Protein AF-A0A935VCP3-F1 (afdb_monomer_lite)

pLDDT: mean 91.48, std 8.56, range [40.88, 98.31]

Sequence (265 aa):
MIRHRLRGVIERFDADYGILDRFYSAPTSANRSGRMRQLYTDNLAVVAGLDFDKLNHDEQVDYVLFKNYLEHEVKEQARLDAQVEEMAPLMPFAIKINEMEDTRRRLDEIDQEKAAALLNKLAKQIADTQKSLESSSATKPNRTVANRAARTVGDLRSTLRRWYGYYNGYDPMFTWWCEAPYKATDEALAKYQTFITTKLVGIAPDDKTTIIGDPIGREALIDELKHEMIPYTPEELVQIANKEFEWCIVELKRRHARWALATTI

Secondary structure (DSSP, 8-state):
----HHHHHHHHHHHHHHHHHHHT--TT-HHHHHHHHHHHHHHHHHHHTS-GGGS-HHHHHHHHHHHHHHHHHHHHHHHHHHHHHHHGGG-TTHHHHHHHHHHHHTTPPP-HHHHHHHHHHHHHHHHHHHHHHHSTTPPPPPHHHHHHHHHHHHHHHHHHHHHHHHHTTT-HHHHHHHHHHHHHHHHHHHHHHHHIIIIIS---TT--S--------HHHHHHHHHHTT--S-HHHHHHHHHHHHHHHHHHHHHHHHHHHHHT--

Structure (mmCIF, N/CA/C/O backbone):
data_AF-A0A935VCP3-F1
#
_entry.id   AF-A0A935VCP3-F1
#
loop_
_atom_site.group_PDB
_atom_site.id
_atom_site.type_symbol
_atom_site.label_atom_id
_atom_site.label_alt_id
_atom_site.label_comp_id
_atom_site.label_asym_id
_atom_site.label_entity_id
_atom_site.label_seq_id
_atom_site.pdbx_PDB_ins_code
_atom_site.Cartn_x
_atom_site.Cartn_y
_atom_site.Cartn_z
_atom_site.occupancy
_atom_site.B_iso_or_equiv
_atom_site.auth_seq_id
_atom_site.auth_comp_id
_atom_site.auth_asym_id
_atom_site.auth_atom_id
_atom_site.pdbx_PDB_model_num
ATOM 1 N N . MET A 1 1 ? -1.612 6.841 -43.648 1.00 40.88 1 MET A N 1
ATOM 2 C CA . MET A 1 1 ? -1.477 7.142 -42.208 1.00 40.88 1 MET A CA 1
ATOM 3 C C . MET A 1 1 ? -1.252 5.812 -41.506 1.00 40.88 1 MET A C 1
ATOM 5 O O . MET A 1 1 ? -2.182 5.018 -41.435 1.00 40.88 1 MET A O 1
ATOM 9 N N . ILE A 1 2 ? -0.012 5.491 -41.134 1.00 49.53 2 ILE A N 1
ATOM 10 C CA . ILE A 1 2 ? 0.275 4.250 -40.402 1.00 49.53 2 ILE A CA 1
ATOM 11 C C . ILE A 1 2 ? -0.267 4.476 -38.986 1.00 49.53 2 ILE A C 1
ATOM 13 O O . ILE A 1 2 ? 0.185 5.384 -38.295 1.00 49.53 2 ILE A O 1
ATOM 17 N N . ARG A 1 3 ? -1.321 3.751 -38.595 1.00 60.97 3 ARG A N 1
ATOM 18 C CA . ARG A 1 3 ? -1.831 3.784 -37.215 1.00 60.97 3 ARG A CA 1
ATOM 19 C C . ARG A 1 3 ? -0.738 3.221 -36.309 1.00 60.97 3 ARG A C 1
ATOM 21 O O . ARG A 1 3 ? -0.404 2.054 -36.478 1.00 60.97 3 ARG A O 1
ATOM 28 N N . HIS A 1 4 ? -0.240 4.024 -35.370 1.00 76.50 4 HIS A N 1
ATOM 29 C CA . HIS A 1 4 ? 0.662 3.576 -34.308 1.00 76.50 4 HIS A CA 1
ATOM 30 C C . HIS A 1 4 ? -0.108 2.627 -33.382 1.00 76.50 4 HIS A C 1
ATOM 32 O O . HIS A 1 4 ? -0.946 3.069 -32.591 1.00 76.50 4 HIS A O 1
ATOM 38 N N . ARG A 1 5 ? 0.082 1.315 -33.547 1.00 82.44 5 ARG A N 1
ATOM 39 C CA . ARG A 1 5 ? -0.785 0.293 -32.935 1.00 82.44 5 ARG A CA 1
ATOM 40 C C . ARG A 1 5 ? -0.648 0.282 -31.417 1.00 82.44 5 ARG A C 1
ATOM 42 O O . ARG A 1 5 ? -1.656 0.247 -30.719 1.00 82.44 5 ARG A O 1
ATOM 49 N N . LEU A 1 6 ? 0.587 0.381 -30.927 1.00 89.81 6 LEU A N 1
ATOM 50 C CA . LEU A 1 6 ? 0.910 0.353 -29.498 1.00 89.81 6 LEU A CA 1
ATOM 51 C C . LEU A 1 6 ? 0.449 1.596 -28.747 1.00 89.81 6 LEU A C 1
ATOM 53 O O . LEU A 1 6 ? 0.035 1.493 -27.600 1.00 89.81 6 LEU A O 1
ATOM 57 N N . ARG A 1 7 ? 0.400 2.747 -29.419 1.00 91.06 7 ARG A N 1
ATOM 58 C CA . ARG A 1 7 ? -0.041 3.993 -28.783 1.00 91.06 7 ARG A CA 1
ATOM 59 C C . ARG A 1 7 ? -1.480 3.876 -28.285 1.00 91.06 7 ARG A C 1
ATOM 61 O O . ARG A 1 7 ? -1.765 4.230 -27.153 1.00 91.06 7 ARG A O 1
ATOM 68 N N . GLY A 1 8 ? -2.373 3.327 -29.111 1.00 92.00 8 GLY A N 1
ATOM 69 C CA . GLY A 1 8 ? -3.766 3.118 -28.710 1.00 92.00 8 GLY A CA 1
ATOM 70 C C . GLY A 1 8 ? -3.929 2.074 -27.598 1.00 92.00 8 GLY A C 1
ATOM 71 O O . GLY A 1 8 ? -4.878 2.162 -26.824 1.00 92.00 8 GLY A O 1
ATOM 72 N N . VAL A 1 9 ? -3.016 1.100 -27.503 1.00 93.56 9 VAL A N 1
ATOM 73 C CA . VAL A 1 9 ? -2.993 0.130 -26.396 1.00 93.56 9 VAL A CA 1
ATOM 74 C C . VAL A 1 9 ? -2.586 0.826 -25.097 1.00 93.56 9 VAL A C 1
ATOM 76 O O . VAL A 1 9 ? -3.289 0.680 -24.103 1.00 93.56 9 VAL A O 1
ATOM 79 N N . ILE A 1 10 ? -1.521 1.631 -25.125 1.00 96.00 10 ILE A N 1
ATOM 80 C CA . ILE A 1 10 ? -1.020 2.374 -23.960 1.00 96.00 10 ILE A CA 1
ATOM 81 C C . ILE A 1 10 ? -2.051 3.406 -23.481 1.00 96.00 10 ILE A C 1
ATOM 83 O O . ILE A 1 10 ? -2.402 3.421 -22.309 1.00 96.00 10 ILE A O 1
ATOM 87 N N . GLU A 1 11 ? -2.628 4.204 -24.386 1.00 96.19 11 GLU A N 1
ATOM 88 C CA . GLU A 1 11 ? -3.659 5.196 -24.031 1.00 96.19 11 GLU A CA 1
ATOM 89 C C . GLU A 1 11 ? -4.891 4.541 -23.382 1.00 96.19 11 GLU A C 1
ATOM 91 O O . GLU A 1 11 ? -5.488 5.088 -22.451 1.00 96.19 11 GLU A O 1
ATOM 96 N N . ARG A 1 12 ? -5.278 3.352 -23.860 1.00 96.19 12 ARG A N 1
ATOM 97 C CA . ARG A 1 12 ? -6.361 2.577 -23.251 1.00 96.19 12 ARG A CA 1
ATOM 98 C C . ARG A 1 12 ? -5.963 2.043 -21.879 1.00 96.19 12 ARG A C 1
ATOM 100 O O . ARG A 1 12 ? -6.765 2.139 -20.955 1.00 96.19 12 ARG A O 1
ATOM 107 N N . PHE A 1 13 ? -4.755 1.502 -21.753 1.00 97.50 13 PHE A N 1
ATOM 108 C CA . PHE A 1 13 ? -4.223 1.038 -20.480 1.00 97.50 13 PHE A CA 1
ATOM 109 C C . PHE A 1 13 ? -4.229 2.158 -19.433 1.00 97.50 13 PHE A C 1
ATOM 111 O O . PHE A 1 13 ? -4.751 1.943 -18.345 1.00 97.50 13 PHE A O 1
ATOM 118 N N . ASP A 1 14 ? -3.756 3.361 -19.767 1.00 97.00 14 ASP A N 1
ATOM 119 C CA . ASP A 1 14 ? -3.735 4.503 -18.844 1.00 97.00 14 ASP A CA 1
ATOM 120 C C . ASP A 1 14 ? -5.144 4.905 -18.389 1.00 97.00 14 ASP A C 1
ATOM 122 O O . ASP A 1 14 ? -5.381 5.206 -17.213 1.00 97.00 14 ASP A O 1
ATOM 126 N N . ALA A 1 15 ? -6.110 4.892 -19.313 1.00 97.50 15 ALA A N 1
ATOM 127 C CA . ALA A 1 15 ? -7.505 5.166 -18.994 1.00 97.50 15 ALA A CA 1
ATOM 128 C C . ALA A 1 15 ? -8.092 4.097 -18.056 1.00 97.50 15 ALA A C 1
ATOM 130 O O . ALA A 1 15 ? -8.716 4.444 -17.046 1.00 97.50 15 ALA A O 1
ATOM 131 N N . ASP A 1 16 ? -7.862 2.818 -18.363 1.00 97.62 16 ASP A N 1
ATOM 132 C CA . ASP A 1 16 ? -8.338 1.680 -17.576 1.00 97.62 16 ASP A CA 1
ATOM 133 C C . ASP A 1 16 ? -7.680 1.663 -16.183 1.00 97.62 16 ASP A C 1
ATOM 135 O O . ASP A 1 16 ? -8.382 1.548 -15.175 1.00 97.62 16 ASP A O 1
ATOM 139 N N . TYR A 1 17 ? -6.365 1.886 -16.102 1.00 96.56 17 TYR A N 1
ATOM 140 C CA . TYR A 1 17 ? -5.621 2.043 -14.852 1.00 96.56 17 TYR A CA 1
ATOM 141 C C . TYR A 1 17 ? -6.192 3.186 -14.015 1.00 96.56 17 TYR A C 1
ATOM 143 O O . TYR A 1 17 ? -6.552 2.990 -12.856 1.00 96.56 17 TYR A O 1
ATOM 151 N N . GLY A 1 18 ? -6.369 4.372 -14.607 1.00 95.75 18 GLY A N 1
ATOM 152 C CA . GLY A 1 18 ? -6.906 5.531 -13.900 1.00 95.75 18 GLY A CA 1
ATOM 153 C C . GLY A 1 18 ? -8.325 5.307 -13.369 1.00 95.75 18 GLY A C 1
ATOM 154 O O . GLY A 1 18 ? -8.671 5.800 -12.294 1.00 95.75 18 GLY A O 1
ATOM 155 N N . ILE A 1 19 ? -9.168 4.567 -14.096 1.00 94.44 19 ILE A N 1
ATOM 156 C CA . ILE A 1 19 ? -10.500 4.173 -13.616 1.00 94.44 19 ILE A CA 1
ATOM 157 C C . ILE A 1 19 ? -10.370 3.202 -12.445 1.00 94.44 19 ILE A C 1
ATOM 159 O O . ILE A 1 19 ? -10.992 3.425 -11.404 1.00 94.44 19 ILE A O 1
ATOM 163 N N . LEU A 1 20 ? -9.569 2.148 -12.601 1.00 94.12 20 LEU A N 1
ATOM 164 C CA . LEU A 1 20 ? -9.413 1.114 -11.587 1.00 94.12 20 LEU A CA 1
ATOM 165 C C . LEU A 1 20 ? -8.777 1.659 -10.308 1.00 94.12 20 LEU A C 1
ATOM 167 O O . LEU A 1 20 ? -9.233 1.296 -9.229 1.00 94.12 20 LEU A O 1
ATOM 171 N N . ASP A 1 21 ? -7.792 2.550 -10.392 1.00 92.06 21 ASP A N 1
ATOM 172 C CA . ASP A 1 21 ? -7.102 3.086 -9.216 1.00 92.06 21 ASP A CA 1
ATOM 173 C C . ASP A 1 21 ? -8.028 3.992 -8.395 1.00 92.06 21 ASP A C 1
ATOM 175 O O . ASP A 1 21 ? -8.151 3.848 -7.176 1.00 92.06 21 ASP A O 1
ATOM 179 N N . ARG A 1 22 ? -8.804 4.847 -9.078 1.00 90.06 22 ARG A N 1
ATOM 180 C CA . ARG A 1 22 ? -9.835 5.672 -8.430 1.00 90.06 22 ARG A CA 1
ATOM 181 C C . ARG A 1 22 ? -10.962 4.831 -7.839 1.00 90.06 22 ARG A C 1
ATOM 183 O O . ARG A 1 22 ? -11.454 5.142 -6.753 1.00 90.06 22 ARG A O 1
ATOM 190 N N . PHE A 1 23 ? -11.397 3.795 -8.557 1.00 89.38 23 PHE A N 1
ATOM 191 C CA . PHE A 1 23 ? -12.489 2.936 -8.112 1.00 89.38 23 PHE A CA 1
ATOM 192 C C . PHE A 1 23 ? -12.056 2.074 -6.923 1.00 89.38 23 PHE A C 1
ATOM 194 O O . PHE A 1 23 ? -12.745 2.041 -5.907 1.00 89.38 23 PHE A O 1
ATOM 201 N N . TYR A 1 24 ? -10.883 1.445 -7.001 1.00 88.62 24 TYR A N 1
ATOM 202 C CA . TYR A 1 24 ? -10.313 0.590 -5.966 1.00 88.62 24 TYR A CA 1
ATOM 203 C C . TYR A 1 24 ? -9.344 1.349 -5.042 1.00 88.62 24 TYR A C 1
ATOM 205 O O . TYR A 1 24 ? -8.181 0.998 -4.890 1.00 88.62 24 TYR A O 1
ATOM 213 N N . SER A 1 25 ? -9.847 2.351 -4.325 1.00 83.31 25 SER A N 1
ATOM 214 C CA . SER A 1 25 ? -9.078 3.218 -3.411 1.00 83.31 25 SER A CA 1
ATOM 215 C C . SER A 1 25 ? -8.605 2.597 -2.079 1.00 83.31 25 SER A C 1
ATOM 217 O O . SER A 1 25 ? -8.154 3.321 -1.193 1.00 83.31 25 SER A O 1
ATOM 219 N N . ALA A 1 26 ? -8.763 1.283 -1.874 1.00 87.25 26 ALA A N 1
ATOM 220 C CA . ALA A 1 26 ? -8.395 0.600 -0.626 1.00 87.25 26 ALA A CA 1
ATOM 221 C C . ALA A 1 26 ? -7.093 -0.185 -0.862 1.00 87.25 26 ALA A C 1
ATOM 223 O O . ALA A 1 26 ? -7.161 -1.246 -1.488 1.00 87.25 26 ALA A O 1
ATOM 224 N N . PRO A 1 27 ? -5.922 0.308 -0.406 1.00 80.06 27 PRO A N 1
ATOM 225 C CA . PRO A 1 27 ? -4.627 -0.226 -0.836 1.00 80.06 27 PRO A CA 1
ATOM 226 C C . PRO A 1 27 ? -4.418 -1.703 -0.495 1.00 80.06 27 PRO A C 1
ATOM 228 O O . PRO A 1 27 ? -3.814 -2.431 -1.271 1.00 80.06 27 PRO A O 1
ATOM 231 N N . THR A 1 28 ? -4.964 -2.160 0.634 1.00 88.19 28 THR A N 1
ATOM 232 C CA . THR A 1 28 ? -4.830 -3.545 1.111 1.00 88.19 28 THR A CA 1
ATOM 233 C C . THR A 1 28 ? -5.992 -4.455 0.718 1.00 88.19 28 THR A C 1
ATOM 235 O O . THR A 1 28 ? -6.098 -5.572 1.224 1.00 88.19 28 THR A O 1
ATOM 238 N N . SER A 1 29 ? -6.900 -3.999 -0.152 1.00 90.62 29 SER A N 1
ATOM 239 C CA . SER A 1 29 ? -7.994 -4.845 -0.636 1.00 90.62 29 SER A CA 1
ATOM 240 C C . SER A 1 29 ? -7.464 -5.902 -1.609 1.00 90.62 29 SER A C 1
ATOM 242 O O . SER A 1 29 ? -6.865 -5.576 -2.635 1.00 90.62 29 SER A O 1
ATOM 244 N N . ALA A 1 30 ? -7.772 -7.172 -1.337 1.00 91.56 30 ALA A N 1
ATOM 245 C CA . ALA A 1 30 ? -7.484 -8.274 -2.254 1.00 91.56 30 ALA A CA 1
ATOM 246 C C . ALA A 1 30 ? -8.195 -8.101 -3.610 1.00 91.56 30 ALA A C 1
ATOM 248 O O . ALA A 1 30 ? -7.648 -8.479 -4.644 1.00 91.56 30 ALA A O 1
ATOM 249 N N . ASN A 1 31 ? -9.378 -7.470 -3.633 1.00 91.69 31 ASN A N 1
ATOM 250 C CA . ASN A 1 31 ? -10.069 -7.152 -4.883 1.00 91.69 31 ASN A CA 1
ATOM 251 C C . ASN A 1 31 ? -9.301 -6.111 -5.700 1.00 91.69 31 ASN A C 1
ATOM 253 O O . ASN A 1 31 ? -9.187 -6.271 -6.913 1.00 91.69 31 ASN A O 1
ATOM 257 N N . ARG A 1 32 ? -8.749 -5.071 -5.052 1.00 92.44 32 ARG A N 1
ATOM 258 C CA . ARG A 1 32 ? -7.880 -4.091 -5.727 1.00 92.44 32 ARG A CA 1
ATOM 259 C C . ARG A 1 32 ? -6.689 -4.801 -6.360 1.00 92.44 32 ARG A C 1
ATOM 261 O O . ARG A 1 32 ? -6.471 -4.659 -7.559 1.00 92.44 32 ARG A O 1
ATOM 268 N N . SER A 1 33 ? -5.961 -5.571 -5.554 1.00 93.94 33 SER A N 1
ATOM 269 C CA . SER A 1 33 ? -4.778 -6.311 -5.999 1.00 93.94 33 SER A CA 1
ATOM 270 C C . SER A 1 33 ? -5.090 -7.222 -7.187 1.00 93.94 33 SER A C 1
ATOM 272 O O . SER A 1 33 ? -4.450 -7.124 -8.234 1.00 93.94 33 SER A O 1
ATOM 274 N N . GLY A 1 34 ? -6.141 -8.041 -7.079 1.00 95.00 34 GLY A N 1
ATOM 275 C CA . GLY A 1 34 ? -6.553 -8.947 -8.149 1.00 95.00 34 GLY A CA 1
ATOM 276 C C . GLY A 1 34 ? -6.929 -8.217 -9.438 1.00 95.00 34 GLY A C 1
ATOM 277 O O . GLY A 1 34 ? -6.565 -8.660 -10.524 1.00 95.00 34 GLY A O 1
ATOM 278 N N . ARG A 1 35 ? -7.609 -7.069 -9.340 1.00 95.38 35 ARG A N 1
ATOM 279 C CA . ARG A 1 35 ? -7.992 -6.260 -10.506 1.00 95.38 35 ARG A CA 1
ATOM 280 C C . ARG A 1 35 ? -6.808 -5.584 -11.182 1.00 95.38 35 ARG A C 1
ATOM 282 O O . ARG A 1 35 ? -6.755 -5.600 -12.408 1.00 95.38 35 ARG A O 1
ATOM 289 N N . MET A 1 36 ? -5.865 -5.045 -10.411 1.00 96.06 36 MET A N 1
ATOM 290 C CA . MET A 1 36 ? -4.636 -4.464 -10.963 1.00 96.06 36 MET A CA 1
ATOM 291 C C . MET A 1 36 ? -3.772 -5.528 -11.624 1.00 96.06 36 MET A C 1
ATOM 293 O O . MET A 1 36 ? -3.370 -5.378 -12.772 1.00 96.06 36 MET A O 1
ATOM 297 N N . ARG A 1 37 ? -3.592 -6.673 -10.961 1.00 96.88 37 ARG A N 1
ATOM 298 C CA . ARG A 1 37 ? -2.873 -7.809 -11.540 1.00 96.88 37 ARG A CA 1
ATOM 299 C C . ARG A 1 37 ? -3.505 -8.280 -12.851 1.00 96.88 37 ARG A C 1
ATOM 301 O O . ARG A 1 37 ? -2.784 -8.543 -13.811 1.00 96.88 37 ARG A O 1
ATOM 308 N N . GLN A 1 38 ? -4.835 -8.367 -12.906 1.00 97.62 38 GLN A N 1
ATOM 309 C CA . GLN A 1 38 ? -5.550 -8.729 -14.129 1.00 97.62 38 GLN A CA 1
ATOM 310 C C . GLN A 1 38 ? -5.304 -7.702 -15.242 1.00 97.62 38 GLN A C 1
ATOM 312 O O . GLN A 1 38 ? -4.951 -8.094 -16.347 1.00 97.62 38 GLN A O 1
ATOM 317 N N . LEU A 1 39 ? -5.403 -6.399 -14.942 1.00 98.12 39 LEU A N 1
ATOM 318 C CA . LEU A 1 39 ? -5.108 -5.336 -15.907 1.00 98.12 39 LEU A CA 1
ATOM 319 C C . LEU A 1 39 ? -3.705 -5.497 -16.508 1.00 98.12 39 LEU A C 1
ATOM 321 O O . LEU A 1 39 ? -3.557 -5.473 -17.731 1.00 98.12 39 LEU A O 1
ATOM 325 N N . TYR A 1 40 ? -2.683 -5.672 -15.667 1.00 98.19 40 TYR A N 1
ATOM 326 C CA . TYR A 1 40 ? -1.304 -5.786 -16.139 1.00 98.19 40 TYR A CA 1
ATOM 327 C C . TYR A 1 40 ? -1.081 -7.055 -16.969 1.00 98.19 40 TYR A C 1
ATOM 329 O O . TYR A 1 40 ? -0.495 -7.001 -18.049 1.00 98.19 40 TYR A O 1
ATOM 337 N N . THR A 1 41 ? -1.586 -8.199 -16.498 1.00 98.19 41 THR A N 1
ATOM 338 C CA . THR A 1 41 ? -1.414 -9.493 -17.181 1.00 98.19 41 THR A CA 1
ATOM 339 C C . THR A 1 41 ? -2.185 -9.582 -18.499 1.00 98.19 41 THR A C 1
ATOM 341 O O . THR A 1 41 ? -1.651 -10.114 -19.473 1.00 98.19 41 THR A O 1
ATOM 344 N N . ASP A 1 42 ? -3.381 -8.995 -18.582 1.00 98.25 42 ASP A N 1
ATOM 345 C CA . ASP A 1 42 ? -4.134 -8.896 -19.837 1.00 98.25 42 ASP A CA 1
ATOM 346 C C . ASP A 1 42 ? -3.397 -8.030 -20.862 1.00 98.25 42 ASP A C 1
ATOM 348 O O . ASP A 1 42 ? -3.291 -8.403 -22.031 1.00 98.25 42 ASP A O 1
ATOM 352 N N . ASN A 1 43 ? -2.828 -6.898 -20.437 1.00 98.06 43 ASN A N 1
ATOM 353 C CA . ASN A 1 43 ? -2.054 -6.043 -21.336 1.00 98.06 43 ASN A CA 1
ATOM 354 C C . ASN A 1 43 ? -0.729 -6.694 -21.758 1.00 98.06 43 ASN A C 1
ATOM 356 O O . ASN A 1 43 ? -0.341 -6.561 -22.917 1.00 98.06 43 ASN A O 1
ATOM 360 N N . LEU A 1 44 ? -0.085 -7.484 -20.891 1.00 98.00 44 LEU A N 1
ATOM 361 C CA . LEU A 1 44 ? 1.061 -8.310 -21.287 1.00 98.00 44 LEU A CA 1
ATOM 362 C C . LEU A 1 44 ? 0.684 -9.313 -22.379 1.00 98.00 44 LEU A C 1
ATOM 364 O O . LEU A 1 44 ? 1.441 -9.481 -23.334 1.00 98.00 44 LEU A O 1
ATOM 368 N N . ALA A 1 45 ? -0.488 -9.945 -22.279 1.00 97.81 45 ALA A N 1
ATOM 369 C CA . ALA A 1 45 ? -0.978 -10.856 -23.309 1.00 97.81 45 ALA A CA 1
ATOM 370 C C . ALA A 1 45 ? -1.270 -10.130 -24.635 1.00 97.81 45 ALA A C 1
ATOM 372 O O . ALA A 1 45 ? -0.951 -10.655 -25.703 1.00 97.81 45 ALA A O 1
ATOM 373 N N . VAL A 1 46 ? -1.821 -8.910 -24.581 1.00 96.31 46 VAL A N 1
ATOM 374 C CA . VAL A 1 46 ? -2.018 -8.058 -25.769 1.00 96.31 46 VAL A CA 1
ATOM 375 C C . VAL A 1 46 ? -0.683 -7.738 -26.435 1.00 96.31 46 VAL A C 1
ATOM 377 O O . VAL A 1 46 ? -0.554 -7.920 -27.645 1.00 96.31 46 VAL A O 1
ATOM 380 N N . VAL A 1 47 ? 0.311 -7.298 -25.657 1.00 95.94 47 VAL A N 1
ATOM 381 C CA . VAL A 1 47 ? 1.655 -6.983 -26.161 1.00 95.94 47 VAL A CA 1
ATOM 382 C C . VAL A 1 47 ? 2.301 -8.233 -26.764 1.00 95.94 47 VAL A C 1
ATOM 384 O O . VAL A 1 47 ? 2.749 -8.185 -27.903 1.00 95.94 47 VAL A O 1
ATOM 387 N N . ALA A 1 48 ? 2.254 -9.378 -26.078 1.00 95.69 48 ALA A N 1
ATOM 388 C CA . ALA A 1 48 ? 2.821 -10.642 -26.558 1.00 95.69 48 ALA A CA 1
ATOM 389 C C . ALA A 1 48 ? 2.173 -11.176 -27.852 1.00 95.69 48 ALA A C 1
ATOM 391 O O . ALA A 1 48 ? 2.784 -11.976 -28.558 1.00 95.69 48 ALA A O 1
ATOM 392 N N . GLY A 1 49 ? 0.947 -10.751 -28.173 1.00 95.00 49 GLY A N 1
ATOM 393 C CA . GLY A 1 49 ? 0.266 -11.093 -29.424 1.00 95.00 49 GLY A CA 1
ATOM 394 C C . GLY A 1 49 ? 0.720 -10.276 -30.641 1.00 95.00 49 GLY A C 1
ATOM 395 O O . GLY A 1 49 ? 0.297 -10.573 -31.761 1.00 95.00 49 GLY A O 1
ATOM 396 N N . LEU A 1 50 ? 1.544 -9.241 -30.452 1.00 93.69 50 LEU A N 1
ATOM 397 C CA . LEU A 1 50 ? 2.075 -8.420 -31.538 1.00 93.69 50 LEU A CA 1
ATOM 398 C C . LEU A 1 50 ? 3.329 -9.061 -32.147 1.00 93.69 50 LEU A C 1
ATOM 400 O O . LEU A 1 50 ? 4.237 -9.496 -31.445 1.00 93.69 50 LEU A O 1
ATOM 404 N N . ASP A 1 51 ? 3.399 -9.070 -33.477 1.00 94.56 51 ASP A N 1
ATOM 405 C CA . ASP A 1 51 ? 4.579 -9.520 -34.220 1.00 94.56 51 ASP A CA 1
ATOM 406 C C . ASP A 1 51 ? 5.660 -8.426 -34.193 1.00 94.56 51 ASP A C 1
ATOM 408 O O . ASP A 1 51 ? 5.580 -7.455 -34.952 1.00 94.56 51 ASP A O 1
ATOM 412 N N . PHE A 1 52 ? 6.631 -8.571 -33.284 1.00 94.38 52 PHE A N 1
ATOM 413 C CA . PHE A 1 52 ? 7.688 -7.587 -33.022 1.00 94.38 52 PHE A CA 1
ATOM 414 C C . PHE A 1 52 ? 8.496 -7.217 -34.275 1.00 94.38 52 PHE A C 1
ATOM 416 O O . PHE A 1 52 ? 8.819 -6.046 -34.484 1.00 94.38 52 PHE A O 1
ATOM 423 N N . ASP A 1 53 ? 8.761 -8.188 -35.152 1.00 95.25 53 ASP A N 1
ATOM 424 C CA . ASP A 1 53 ? 9.560 -7.984 -36.366 1.00 95.25 53 ASP A CA 1
ATOM 425 C C . ASP A 1 53 ? 8.814 -7.157 -37.425 1.00 95.25 53 ASP A C 1
ATOM 427 O O . ASP A 1 53 ? 9.420 -6.615 -38.351 1.00 95.25 53 ASP A O 1
ATOM 431 N N . LYS A 1 54 ? 7.487 -7.040 -37.294 1.00 94.31 54 LYS A N 1
ATOM 432 C CA . LYS A 1 54 ? 6.635 -6.218 -38.166 1.00 94.31 54 LYS A CA 1
ATOM 433 C C . LYS A 1 54 ? 6.327 -4.836 -37.596 1.00 94.31 54 LYS A C 1
ATOM 435 O O . LYS A 1 54 ? 5.636 -4.062 -38.266 1.00 94.31 54 LYS A O 1
ATOM 440 N N . LEU A 1 55 ? 6.777 -4.537 -36.380 1.00 93.19 55 LEU A N 1
ATOM 441 C CA . LEU A 1 55 ? 6.649 -3.213 -35.783 1.00 93.19 55 LEU A CA 1
ATOM 442 C C . LEU A 1 55 ? 7.673 -2.262 -36.408 1.00 93.19 55 LEU A C 1
ATOM 444 O O . LEU A 1 55 ? 8.785 -2.660 -36.754 1.00 93.19 55 LEU A O 1
ATOM 448 N N . ASN A 1 56 ? 7.298 -0.992 -36.560 1.00 93.62 56 ASN A N 1
ATOM 449 C CA . ASN A 1 56 ? 8.287 0.031 -36.895 1.00 93.62 56 ASN A CA 1
ATOM 450 C C . ASN A 1 56 ? 9.189 0.326 -35.678 1.00 93.62 56 ASN A C 1
ATOM 452 O O . ASN A 1 56 ? 8.903 -0.125 -34.573 1.00 93.62 56 ASN A O 1
ATOM 456 N N . HIS A 1 57 ? 10.272 1.081 -35.867 1.00 93.69 57 HIS A N 1
ATOM 457 C CA . HIS A 1 57 ? 11.239 1.318 -34.793 1.00 93.69 57 HIS A CA 1
ATOM 458 C C . HIS A 1 57 ? 10.627 1.973 -33.541 1.00 93.69 57 HIS A C 1
ATOM 460 O O . HIS A 1 57 ? 10.888 1.508 -32.435 1.00 93.69 57 HIS A O 1
ATOM 466 N N . ASP A 1 58 ? 9.770 2.984 -33.705 1.00 93.56 58 ASP A N 1
ATOM 467 C CA . ASP A 1 58 ? 9.097 3.653 -32.582 1.00 93.56 58 ASP A CA 1
ATOM 468 C C . ASP A 1 58 ? 8.179 2.667 -31.840 1.00 93.56 58 ASP A C 1
ATOM 470 O O . ASP A 1 58 ? 8.196 2.574 -30.615 1.00 93.56 58 ASP A O 1
ATOM 474 N N . GLU A 1 59 ? 7.449 1.835 -32.587 1.00 94.44 59 GLU A N 1
ATOM 475 C CA . GLU A 1 59 ? 6.615 0.774 -32.020 1.00 94.44 59 GLU A CA 1
ATOM 476 C C . GLU A 1 59 ? 7.445 -0.310 -31.311 1.00 94.44 59 GLU A C 1
ATOM 478 O O . GLU A 1 59 ? 7.000 -0.856 -30.308 1.00 94.44 59 GLU A O 1
ATOM 483 N N . GLN A 1 60 ? 8.648 -0.636 -31.786 1.00 96.06 60 GLN A N 1
ATOM 484 C CA . GLN A 1 60 ? 9.542 -1.578 -31.101 1.00 96.06 60 GLN A CA 1
ATOM 485 C C . GLN A 1 60 ? 10.041 -1.015 -29.768 1.00 96.06 60 GLN A C 1
ATOM 487 O O . GLN A 1 60 ? 10.128 -1.757 -28.788 1.00 96.06 60 GLN A O 1
ATOM 492 N N . VAL A 1 61 ? 10.341 0.285 -29.714 1.00 96.12 61 VAL A N 1
ATOM 493 C CA . VAL A 1 61 ? 10.713 0.969 -28.468 1.00 96.12 61 VAL A CA 1
ATOM 494 C C . VAL A 1 61 ? 9.542 0.942 -27.487 1.00 96.12 61 VAL A C 1
ATOM 496 O O . VAL A 1 61 ? 9.705 0.456 -26.367 1.00 96.12 61 VAL A O 1
ATOM 499 N N . ASP A 1 62 ? 8.353 1.363 -27.924 1.00 96.25 62 ASP A N 1
ATOM 500 C CA . ASP A 1 62 ? 7.142 1.345 -27.097 1.00 96.25 62 ASP A CA 1
ATOM 501 C C . ASP A 1 62 ? 6.808 -0.066 -26.603 1.00 96.25 62 ASP A C 1
ATOM 503 O O . ASP A 1 62 ? 6.435 -0.246 -25.445 1.00 96.25 62 ASP A O 1
ATOM 507 N N . TYR A 1 63 ? 6.985 -1.086 -27.448 1.00 97.31 63 TYR A N 1
ATOM 508 C CA . TYR A 1 63 ? 6.795 -2.485 -27.072 1.00 97.31 63 TYR A CA 1
ATOM 509 C C . TYR A 1 63 ? 7.688 -2.866 -25.891 1.00 97.31 63 TYR A C 1
ATOM 511 O O . TYR A 1 63 ? 7.208 -3.428 -24.906 1.00 97.31 63 TYR A O 1
ATOM 519 N N . VAL A 1 64 ? 8.992 -2.585 -25.994 1.00 97.31 64 VAL A N 1
ATOM 520 C CA . VAL A 1 64 ? 9.975 -2.974 -24.976 1.00 97.31 64 VAL A CA 1
ATOM 521 C C . VAL A 1 64 ? 9.712 -2.232 -23.673 1.00 97.31 64 VAL A C 1
ATOM 523 O O . VAL A 1 64 ? 9.656 -2.869 -22.622 1.00 97.31 64 VAL A O 1
ATOM 526 N N . LEU A 1 65 ? 9.501 -0.915 -23.737 1.00 97.56 65 LEU A N 1
ATOM 527 C CA . LEU A 1 65 ? 9.262 -0.090 -22.554 1.00 97.56 65 LEU A CA 1
ATOM 528 C C . LEU A 1 65 ? 7.953 -0.466 -21.858 1.00 97.56 65 LEU A C 1
ATOM 530 O O . LEU A 1 65 ? 7.941 -0.665 -20.645 1.00 97.56 65 LEU A O 1
ATOM 534 N N . PHE A 1 66 ? 6.866 -0.627 -22.616 1.00 97.94 66 PHE A N 1
ATOM 535 C CA . PHE A 1 66 ? 5.571 -0.964 -22.037 1.00 97.94 66 PHE A CA 1
ATOM 536 C C . PHE A 1 66 ? 5.557 -2.382 -21.463 1.00 97.94 66 PHE A C 1
ATOM 538 O O . PHE A 1 66 ? 5.065 -2.591 -20.357 1.00 97.94 66 PHE A O 1
ATOM 545 N N . LYS A 1 67 ? 6.167 -3.356 -22.151 1.00 98.12 67 LYS A N 1
ATOM 546 C CA . LYS A 1 67 ? 6.333 -4.710 -21.609 1.00 98.12 67 LYS A CA 1
ATOM 547 C C . LYS A 1 67 ? 7.122 -4.692 -20.296 1.00 98.12 67 LYS A C 1
ATOM 549 O O . LYS A 1 67 ? 6.680 -5.294 -19.323 1.00 98.12 67 LYS A O 1
ATOM 554 N N . ASN A 1 68 ? 8.259 -3.997 -20.269 1.00 98.25 68 ASN A N 1
ATOM 555 C CA . ASN A 1 68 ? 9.112 -3.890 -19.086 1.00 98.25 68 ASN A CA 1
ATOM 556 C C . ASN A 1 68 ? 8.387 -3.220 -17.905 1.00 98.25 68 ASN A C 1
ATOM 558 O O . ASN A 1 68 ? 8.512 -3.670 -16.768 1.00 98.25 68 ASN A O 1
ATOM 562 N N . TYR A 1 69 ? 7.584 -2.188 -18.178 1.00 98.25 69 TYR A N 1
ATOM 563 C CA . TYR A 1 69 ? 6.716 -1.554 -17.187 1.00 98.25 69 TYR A CA 1
ATOM 564 C C . TYR A 1 69 ? 5.680 -2.534 -16.617 1.00 98.25 69 TYR A C 1
ATOM 566 O O . TYR A 1 69 ? 5.607 -2.723 -15.407 1.00 98.25 69 TYR A O 1
ATOM 574 N N . LEU A 1 70 ? 4.926 -3.230 -17.471 1.00 98.31 70 LEU A N 1
ATOM 575 C CA . LEU A 1 70 ? 3.900 -4.171 -17.014 1.00 98.31 70 LEU A CA 1
ATOM 576 C C . LEU A 1 70 ? 4.486 -5.361 -16.232 1.00 98.31 70 LEU A C 1
ATOM 578 O O . LEU A 1 70 ? 3.893 -5.808 -15.252 1.00 98.31 70 LEU A O 1
ATOM 582 N N . GLU A 1 71 ? 5.638 -5.895 -16.654 1.00 97.94 71 GLU A N 1
ATOM 583 C CA . GLU A 1 71 ? 6.329 -6.976 -15.935 1.00 97.94 71 GLU A CA 1
ATOM 584 C C . GLU A 1 71 ? 6.793 -6.530 -14.543 1.00 97.94 71 GLU A C 1
ATOM 586 O O . GLU A 1 71 ? 6.701 -7.308 -13.589 1.00 97.94 71 GLU A O 1
ATOM 591 N N . HIS A 1 72 ? 7.267 -5.287 -14.416 1.00 97.69 72 HIS A N 1
ATOM 592 C CA . HIS A 1 72 ? 7.627 -4.685 -13.132 1.00 97.69 72 HIS A CA 1
ATOM 593 C C . HIS A 1 72 ? 6.402 -4.499 -12.230 1.00 97.69 72 HIS A C 1
ATOM 595 O O . HIS A 1 72 ? 6.399 -5.004 -11.109 1.00 97.69 72 HIS A O 1
ATOM 601 N N . GLU A 1 73 ? 5.316 -3.923 -12.742 1.00 97.12 73 GLU A N 1
ATOM 602 C CA . GLU A 1 73 ? 4.077 -3.705 -11.983 1.00 97.12 73 GLU A CA 1
ATOM 603 C C . GLU A 1 73 ? 3.454 -5.011 -11.453 1.00 97.12 73 GLU A C 1
ATOM 605 O O . GLU A 1 73 ? 2.942 -5.064 -10.332 1.00 97.12 73 GLU A O 1
ATOM 610 N N . VAL A 1 74 ? 3.539 -6.114 -12.210 1.00 96.88 74 VAL A N 1
ATOM 611 C CA . VAL A 1 74 ? 3.102 -7.440 -11.732 1.00 96.88 74 VAL A CA 1
ATOM 612 C C . VAL A 1 74 ? 3.936 -7.909 -10.536 1.00 96.88 74 VAL A C 1
ATOM 614 O O . VAL A 1 74 ? 3.379 -8.461 -9.579 1.00 96.88 74 VAL A O 1
ATOM 617 N N . LYS A 1 75 ? 5.258 -7.706 -10.571 1.00 95.94 75 LYS A N 1
ATOM 618 C CA . LYS A 1 75 ? 6.153 -8.068 -9.462 1.00 95.94 75 LYS A CA 1
ATOM 619 C C . LYS A 1 75 ? 5.914 -7.187 -8.244 1.00 95.94 75 LYS A C 1
ATOM 621 O O . LYS A 1 75 ? 5.817 -7.712 -7.136 1.00 95.94 75 LYS A O 1
ATOM 626 N N . GLU A 1 76 ? 5.740 -5.886 -8.448 1.00 94.31 76 GLU A N 1
ATOM 627 C CA . GLU A 1 76 ? 5.428 -4.951 -7.371 1.00 94.31 76 GLU A CA 1
ATOM 628 C C . GLU A 1 76 ? 4.090 -5.277 -6.711 1.00 94.31 76 GLU A C 1
ATOM 630 O O . GLU A 1 76 ? 4.000 -5.320 -5.482 1.00 94.31 76 GLU A O 1
ATOM 635 N N . GLN A 1 77 ? 3.069 -5.635 -7.493 1.00 94.56 77 GLN A N 1
ATOM 636 C CA . GLN A 1 77 ? 1.798 -6.087 -6.936 1.00 94.56 77 GLN A CA 1
ATOM 637 C C . GLN A 1 77 ? 1.968 -7.355 -6.084 1.00 94.56 77 GLN A C 1
ATOM 639 O O . GLN A 1 77 ? 1.424 -7.426 -4.981 1.00 94.56 77 GLN A O 1
ATOM 644 N N . ALA A 1 78 ? 2.760 -8.331 -6.542 1.00 93.94 78 ALA A N 1
ATOM 645 C CA . ALA A 1 78 ? 3.055 -9.538 -5.769 1.00 93.94 78 ALA A CA 1
ATOM 646 C C . ALA A 1 78 ? 3.836 -9.234 -4.478 1.00 93.94 78 ALA A C 1
ATOM 648 O O . ALA A 1 78 ? 3.565 -9.831 -3.433 1.00 93.94 78 ALA A O 1
ATOM 649 N N . ARG A 1 79 ? 4.772 -8.279 -4.523 1.00 93.38 79 ARG A N 1
ATOM 650 C CA . ARG A 1 79 ? 5.518 -7.807 -3.350 1.00 93.38 79 ARG A CA 1
ATOM 651 C C . ARG A 1 79 ? 4.586 -7.164 -2.328 1.00 93.38 79 ARG A C 1
ATOM 653 O O . ARG A 1 79 ? 4.666 -7.492 -1.146 1.00 93.38 79 ARG A O 1
ATOM 660 N N . LEU A 1 80 ? 3.683 -6.289 -2.771 1.00 92.50 80 LEU A N 1
ATOM 661 C CA . LEU A 1 80 ? 2.677 -5.668 -1.907 1.00 92.50 80 LEU A CA 1
ATOM 662 C C . LEU A 1 80 ? 1.760 -6.716 -1.267 1.00 92.50 80 LEU A C 1
ATOM 664 O O . LEU A 1 80 ? 1.487 -6.633 -0.071 1.00 92.50 80 LEU A O 1
ATOM 668 N N . ASP A 1 81 ? 1.334 -7.730 -2.021 1.00 93.88 81 ASP A N 1
ATOM 669 C CA . ASP A 1 81 ? 0.503 -8.812 -1.486 1.00 93.88 81 ASP A CA 1
ATOM 670 C C . ASP A 1 81 ? 1.236 -9.617 -0.407 1.00 93.88 81 ASP A C 1
ATOM 672 O O . ASP A 1 81 ? 0.675 -9.861 0.663 1.00 93.88 81 ASP A O 1
ATOM 676 N N . ALA A 1 82 ? 2.509 -9.952 -0.634 1.00 93.88 82 ALA A N 1
ATOM 677 C CA . ALA A 1 82 ? 3.341 -10.628 0.361 1.00 93.88 82 ALA A CA 1
ATOM 678 C C . ALA A 1 82 ? 3.532 -9.774 1.626 1.00 93.88 82 ALA A C 1
ATOM 680 O O . ALA A 1 82 ? 3.489 -10.290 2.742 1.00 93.88 82 ALA A O 1
ATOM 681 N N . GLN A 1 83 ? 3.687 -8.453 1.481 1.00 93.19 83 GLN A N 1
ATOM 682 C CA . GLN A 1 83 ? 3.747 -7.544 2.627 1.00 93.19 83 GLN A CA 1
ATOM 683 C C . GLN A 1 83 ? 2.425 -7.502 3.401 1.00 93.19 83 GLN A C 1
ATOM 685 O O . GLN A 1 83 ? 2.443 -7.443 4.631 1.00 93.19 83 GLN A O 1
ATOM 690 N N . VAL A 1 84 ? 1.279 -7.521 2.713 1.00 93.56 84 VAL A N 1
ATOM 691 C CA . VAL A 1 84 ? -0.040 -7.589 3.362 1.00 93.56 84 VAL A CA 1
ATOM 692 C C . VAL A 1 84 ? -0.204 -8.908 4.115 1.00 93.56 84 VAL A C 1
ATOM 694 O O . VAL A 1 84 ? -0.674 -8.891 5.253 1.00 93.56 84 VAL A O 1
ATOM 697 N N . GLU A 1 85 ? 0.226 -10.026 3.530 1.00 94.00 85 GLU A N 1
ATOM 698 C CA . GLU A 1 85 ? 0.215 -11.342 4.174 1.00 94.00 85 GLU A CA 1
ATOM 699 C C . GLU A 1 85 ? 1.106 -11.374 5.424 1.00 94.00 85 GLU A C 1
ATOM 701 O O . GLU A 1 85 ? 0.666 -11.809 6.489 1.00 94.00 85 GLU A O 1
ATOM 706 N N . GLU A 1 86 ? 2.316 -10.814 5.342 1.00 93.81 86 GLU A N 1
ATOM 707 C CA . GLU A 1 86 ? 3.246 -10.694 6.471 1.00 93.81 86 GLU A CA 1
ATOM 708 C C . GLU A 1 86 ? 2.642 -9.890 7.638 1.00 93.81 86 GLU A C 1
ATOM 710 O O . GLU A 1 86 ? 2.843 -10.215 8.811 1.00 93.81 86 GLU A O 1
ATOM 715 N N . MET A 1 87 ? 1.861 -8.849 7.330 1.00 94.75 87 MET A N 1
ATOM 716 C CA . MET A 1 87 ? 1.189 -8.020 8.333 1.00 94.75 87 MET A CA 1
ATOM 717 C C . MET A 1 87 ? -0.154 -8.587 8.811 1.00 94.75 87 MET A C 1
ATOM 719 O O . MET A 1 87 ? -0.693 -8.087 9.803 1.00 94.75 87 MET A O 1
ATOM 723 N N . ALA A 1 88 ? -0.717 -9.597 8.142 1.00 93.62 88 ALA A N 1
ATOM 724 C CA . ALA A 1 88 ? -2.063 -10.099 8.420 1.00 93.62 88 ALA A CA 1
ATOM 725 C C . ALA A 1 88 ? -2.297 -10.483 9.898 1.00 93.62 88 ALA A C 1
ATOM 727 O O . ALA A 1 88 ? -3.348 -10.113 10.431 1.00 93.62 88 ALA A O 1
ATOM 728 N N . PRO A 1 89 ? -1.338 -11.109 10.619 1.00 93.88 89 PRO A N 1
ATOM 729 C CA . PRO A 1 89 ? -1.497 -11.399 12.047 1.00 93.88 89 PRO A CA 1
ATOM 730 C C . PRO A 1 89 ? -1.655 -10.151 12.928 1.00 93.88 89 PRO A C 1
ATOM 732 O O . PRO A 1 89 ? -2.273 -10.219 13.988 1.00 93.88 89 PRO A O 1
ATOM 735 N N . LEU A 1 90 ? -1.118 -9.003 12.499 1.00 95.56 90 LEU A N 1
ATOM 736 C CA . LEU A 1 90 ? -1.211 -7.732 13.222 1.00 95.56 90 LEU A CA 1
ATOM 737 C C . LEU A 1 90 ? -2.485 -6.956 12.882 1.00 95.56 90 LEU A C 1
ATOM 739 O O . LEU A 1 90 ? -2.812 -5.991 13.569 1.00 95.56 90 LEU A O 1
ATOM 743 N N . MET A 1 91 ? -3.198 -7.317 11.816 1.00 95.12 91 MET A N 1
ATOM 744 C CA . MET A 1 91 ? -4.353 -6.555 11.335 1.00 95.12 91 MET A CA 1
ATOM 745 C C . MET A 1 91 ? -5.482 -7.464 10.820 1.00 95.12 91 MET A C 1
ATOM 747 O O . MET A 1 91 ? -5.992 -7.237 9.722 1.00 95.12 91 MET A O 1
ATOM 751 N N . PRO A 1 92 ? -5.949 -8.468 11.587 1.00 95.44 92 PRO A N 1
ATOM 752 C CA . PRO A 1 92 ? -6.973 -9.408 11.113 1.00 95.44 92 PRO A CA 1
ATOM 753 C C . PRO A 1 92 ? -8.319 -8.729 10.789 1.00 95.44 92 PRO A C 1
ATOM 755 O O . PRO A 1 92 ? -9.136 -9.260 10.039 1.00 95.44 92 PRO A O 1
ATOM 758 N N . PHE A 1 93 ? -8.555 -7.535 11.333 1.00 96.25 93 PHE A N 1
ATOM 759 C CA . PHE A 1 93 ? -9.723 -6.695 11.058 1.00 96.25 93 PHE A CA 1
ATOM 760 C C . PHE A 1 93 ? -9.665 -5.979 9.692 1.00 96.25 93 PHE A C 1
ATOM 762 O O . PHE A 1 93 ? -10.693 -5.491 9.219 1.00 96.25 93 PHE A O 1
ATOM 769 N N . ALA A 1 94 ? -8.499 -5.925 9.031 1.00 95.75 94 ALA A N 1
ATOM 770 C CA . ALA A 1 94 ? -8.316 -5.248 7.742 1.00 95.75 94 ALA A CA 1
ATOM 771 C C . ALA A 1 94 ? -9.246 -5.801 6.655 1.00 95.75 94 ALA A C 1
ATOM 773 O O . ALA A 1 94 ? -9.842 -5.034 5.901 1.00 95.75 94 ALA A O 1
ATOM 774 N N . ILE A 1 95 ? -9.423 -7.127 6.629 1.00 93.38 95 ILE A N 1
ATOM 775 C CA . ILE A 1 95 ? -10.287 -7.826 5.670 1.00 93.38 95 ILE A CA 1
ATOM 776 C C . ILE A 1 95 ? -11.709 -7.263 5.731 1.00 93.38 95 ILE A C 1
ATOM 778 O O . ILE A 1 95 ? -12.269 -6.881 4.709 1.00 93.38 95 ILE A O 1
ATOM 782 N N . LYS A 1 96 ? -12.275 -7.139 6.936 1.00 95.06 96 LYS A N 1
ATOM 783 C CA . LYS A 1 96 ? -13.646 -6.652 7.121 1.00 95.06 96 LYS A CA 1
ATOM 784 C C . LYS A 1 96 ? -13.809 -5.179 6.763 1.00 95.06 96 LYS A C 1
ATOM 786 O O . LYS A 1 96 ? -14.811 -4.829 6.150 1.00 95.06 96 LYS A O 1
ATOM 791 N N . ILE A 1 97 ? -12.823 -4.335 7.062 1.00 95.81 97 ILE A N 1
ATOM 792 C CA . ILE A 1 97 ? -12.848 -2.924 6.639 1.00 95.81 97 ILE A CA 1
ATOM 793 C C . ILE A 1 97 ? -12.815 -2.817 5.105 1.00 95.81 97 ILE A C 1
ATOM 795 O O . ILE A 1 97 ? -13.590 -2.058 4.523 1.00 95.81 97 ILE A O 1
ATOM 799 N N . ASN A 1 98 ? -11.965 -3.605 4.442 1.00 93.88 98 ASN A N 1
ATOM 800 C CA . ASN A 1 98 ? -11.875 -3.620 2.982 1.00 93.88 98 ASN A CA 1
ATOM 801 C C . ASN A 1 98 ? -13.158 -4.163 2.328 1.00 93.88 98 ASN A C 1
ATOM 803 O O . ASN A 1 98 ? -13.637 -3.578 1.360 1.00 93.88 98 ASN A O 1
ATOM 807 N N . GLU A 1 99 ? -13.762 -5.217 2.885 1.00 91.44 99 GLU A N 1
ATOM 808 C CA . GLU A 1 99 ? -15.053 -5.750 2.426 1.00 91.44 99 GLU A CA 1
ATOM 809 C C . GLU A 1 99 ? -16.182 -4.705 2.509 1.00 91.44 99 GLU A C 1
ATOM 811 O O . GLU A 1 99 ? -17.015 -4.631 1.603 1.00 91.44 99 GLU A O 1
ATOM 816 N N . MET A 1 100 ? -16.219 -3.886 3.568 1.00 92.56 100 MET A N 1
ATOM 817 C CA . MET A 1 100 ? -17.221 -2.818 3.720 1.00 92.56 100 MET A CA 1
ATOM 818 C C . MET A 1 100 ? -17.094 -1.760 2.620 1.00 92.56 100 MET A C 1
ATOM 820 O O . MET A 1 100 ? -18.095 -1.336 2.039 1.00 92.56 100 MET A O 1
ATOM 824 N N . GLU A 1 101 ? -15.863 -1.358 2.308 1.00 91.44 101 GLU A N 1
ATOM 825 C CA . GLU A 1 101 ? -15.588 -0.410 1.230 1.00 91.44 101 GLU A CA 1
ATOM 826 C C . GLU A 1 101 ? -15.894 -1.010 -0.152 1.00 91.44 101 GLU A C 1
ATOM 828 O O . GLU A 1 101 ? -16.484 -0.336 -0.996 1.00 91.44 101 GLU A O 1
ATOM 833 N N . ASP A 1 102 ? -15.579 -2.285 -0.384 1.00 88.44 102 ASP A N 1
ATOM 834 C CA . ASP A 1 102 ? -15.906 -2.960 -1.646 1.00 88.44 102 ASP A CA 1
ATOM 835 C C . ASP A 1 102 ? -17.422 -3.142 -1.837 1.00 88.44 102 ASP A C 1
ATOM 837 O O . ASP A 1 102 ? -17.930 -2.953 -2.941 1.00 88.44 102 ASP A O 1
ATOM 841 N N . THR A 1 103 ? -18.163 -3.429 -0.765 1.00 88.81 103 THR A N 1
ATOM 842 C CA . THR A 1 103 ? -19.638 -3.509 -0.773 1.00 88.81 103 THR A CA 1
ATOM 843 C C . THR A 1 103 ? -20.261 -2.158 -1.133 1.00 88.81 103 THR A C 1
ATOM 845 O O . THR A 1 103 ? -21.112 -2.079 -2.017 1.00 88.81 103 THR A O 1
ATOM 848 N N . ARG A 1 104 ? -19.762 -1.064 -0.536 1.00 89.81 104 ARG A N 1
ATOM 849 C CA . ARG A 1 104 ? -20.169 0.307 -0.895 1.00 89.81 104 ARG A CA 1
ATOM 850 C C . ARG A 1 104 ? -19.948 0.595 -2.383 1.00 89.81 104 ARG A C 1
ATOM 852 O O . ARG A 1 104 ? -20.790 1.219 -3.020 1.00 89.81 104 ARG A O 1
ATOM 859 N N . ARG A 1 105 ? -18.827 0.148 -2.956 1.00 85.69 105 ARG A N 1
ATOM 860 C CA . ARG A 1 105 ? -18.507 0.363 -4.381 1.00 85.69 105 ARG A CA 1
ATOM 861 C C . ARG A 1 105 ? -19.420 -0.400 -5.332 1.00 85.69 105 ARG A C 1
ATOM 863 O O . ARG A 1 105 ? -19.644 0.075 -6.441 1.00 85.69 105 ARG A O 1
ATOM 870 N N . ARG A 1 106 ? -19.941 -1.557 -4.917 1.00 86.19 106 ARG A N 1
ATOM 871 C CA . ARG A 1 106 ? -20.949 -2.304 -5.685 1.00 86.19 106 ARG A CA 1
ATOM 872 C C . ARG A 1 106 ? -22.341 -1.676 -5.627 1.00 86.19 106 ARG A C 1
ATOM 874 O O . ARG A 1 106 ? -23.204 -2.108 -6.381 1.00 86.19 106 ARG A O 1
ATOM 881 N N . LEU A 1 107 ? -22.526 -0.638 -4.803 1.00 85.88 107 LEU A N 1
ATOM 882 C CA . LEU A 1 107 ? -23.823 -0.018 -4.521 1.00 85.88 107 LEU A CA 1
ATOM 883 C C . LEU A 1 107 ? -24.822 -1.025 -3.932 1.00 85.88 107 LEU A C 1
ATOM 885 O O . LEU A 1 107 ? -26.025 -0.916 -4.159 1.00 85.88 107 LEU A O 1
ATOM 889 N N . ASP A 1 108 ? -24.312 -2.002 -3.180 1.00 84.38 108 ASP A N 1
ATOM 890 C CA . ASP A 1 108 ? -25.154 -2.947 -2.455 1.00 84.38 108 ASP A CA 1
ATOM 891 C C . ASP A 1 108 ? -25.957 -2.176 -1.388 1.00 84.38 108 ASP A C 1
ATOM 893 O O . ASP A 1 108 ? -25.426 -1.277 -0.726 1.00 84.38 108 ASP A O 1
ATOM 897 N N . GLU A 1 109 ? -27.234 -2.525 -1.206 1.00 83.06 109 GLU A N 1
ATOM 898 C CA . GLU A 1 109 ? -28.065 -1.913 -0.166 1.00 83.06 109 GLU A CA 1
ATOM 899 C C . GLU A 1 109 ? -27.463 -2.151 1.222 1.00 83.06 109 GLU A C 1
ATOM 901 O O . GLU A 1 109 ? -27.063 -3.266 1.577 1.00 83.06 109 GLU A O 1
ATOM 906 N N . ILE A 1 110 ? -27.412 -1.090 2.028 1.00 87.06 110 ILE A N 1
ATOM 907 C CA . ILE A 1 110 ? -26.884 -1.167 3.382 1.00 87.06 110 ILE A CA 1
ATOM 908 C C . ILE A 1 110 ? -28.000 -1.458 4.384 1.00 87.06 110 ILE A C 1
ATOM 910 O O . ILE A 1 110 ? -28.926 -0.677 4.572 1.00 87.06 110 ILE A O 1
ATOM 914 N N . ASP A 1 111 ? -27.865 -2.579 5.082 1.00 92.00 111 ASP A N 1
ATOM 915 C CA . ASP A 1 111 ? -28.623 -2.856 6.297 1.00 92.00 111 ASP A CA 1
ATOM 916 C C . ASP A 1 111 ? -27.934 -2.131 7.463 1.00 92.00 111 ASP A C 1
ATOM 918 O O . ASP A 1 111 ? -26.825 -2.496 7.876 1.00 92.00 111 ASP A O 1
ATOM 922 N N . GLN A 1 112 ? -28.558 -1.056 7.951 1.00 91.69 112 GLN A N 1
ATOM 923 C CA . GLN A 1 112 ? -27.948 -0.137 8.913 1.00 91.69 112 GLN A CA 1
ATOM 924 C C . GLN A 1 112 ? -27.689 -0.808 10.269 1.00 91.69 112 GLN A C 1
ATOM 926 O O . GLN A 1 112 ? -26.665 -0.546 10.905 1.00 91.69 112 GLN A O 1
ATOM 931 N N . GLU A 1 113 ? -28.572 -1.716 10.695 1.00 94.44 113 GLU A N 1
ATOM 932 C CA . GLU A 1 113 ? -28.418 -2.462 11.946 1.00 94.44 113 GLU A CA 1
ATOM 933 C C . GLU A 1 113 ? -27.258 -3.460 11.838 1.00 94.44 113 GLU A C 1
ATOM 935 O O . GLU A 1 113 ? -26.388 -3.520 12.716 1.00 94.44 113 GLU A O 1
ATOM 940 N N . LYS A 1 114 ? -27.170 -4.200 10.724 1.00 94.75 114 LYS A N 1
ATOM 941 C CA . LYS A 1 114 ? -26.036 -5.105 10.480 1.00 94.75 114 LYS A CA 1
ATOM 942 C C . LYS A 1 114 ? -24.717 -4.352 10.351 1.00 94.75 114 LYS A C 1
ATOM 944 O O . LYS A 1 114 ? -23.703 -4.838 10.856 1.00 94.75 114 LYS A O 1
ATOM 949 N N . ALA A 1 115 ? -24.714 -3.179 9.719 1.00 94.75 115 ALA A N 1
ATOM 950 C CA . ALA A 1 115 ? -23.531 -2.329 9.617 1.00 94.75 115 ALA A CA 1
ATOM 951 C C . ALA A 1 115 ? -23.053 -1.864 11.005 1.00 94.75 115 ALA A C 1
ATOM 953 O O . ALA A 1 115 ? -21.872 -2.010 11.332 1.00 94.75 115 ALA A O 1
ATOM 954 N N . ALA A 1 116 ? -23.967 -1.408 11.863 1.00 96.19 116 ALA A N 1
ATOM 955 C CA . ALA A 1 116 ? -23.667 -1.048 13.248 1.00 96.19 116 ALA A CA 1
ATOM 956 C C . ALA A 1 116 ? -23.139 -2.240 14.065 1.00 96.19 116 ALA A C 1
ATOM 958 O O . ALA A 1 116 ? -22.153 -2.121 14.801 1.00 96.19 116 ALA A O 1
ATOM 959 N N . ALA A 1 117 ? -23.744 -3.420 13.907 1.00 97.19 117 ALA A N 1
ATOM 960 C CA . ALA A 1 117 ? -23.281 -4.643 14.554 1.00 97.19 117 ALA A CA 1
ATOM 961 C C . ALA A 1 117 ? -21.874 -5.055 14.083 1.00 97.19 117 ALA A C 1
ATOM 963 O O . ALA A 1 117 ? -21.063 -5.519 14.890 1.00 97.19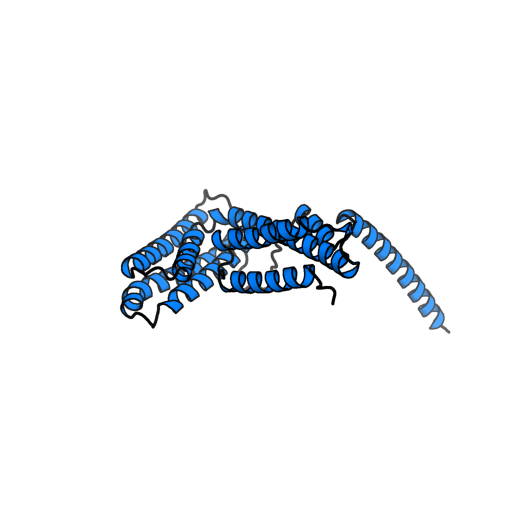 117 ALA A O 1
ATOM 964 N N . LEU A 1 118 ? -21.562 -4.877 12.795 1.00 96.94 118 LEU A N 1
ATOM 965 C CA . LEU A 1 118 ? -20.235 -5.142 12.240 1.00 96.94 118 LEU A CA 1
ATOM 966 C C . LEU A 1 118 ? -19.183 -4.175 12.797 1.00 96.94 118 LEU A C 1
ATOM 968 O O . LEU A 1 118 ? -18.116 -4.628 13.206 1.00 96.94 118 LEU A O 1
ATOM 972 N N . LEU A 1 119 ? -19.496 -2.881 12.891 1.00 98.00 119 LEU A N 1
ATOM 973 C CA . LEU A 1 119 ? -18.626 -1.881 13.521 1.00 98.00 119 LEU A CA 1
ATOM 974 C C . LEU A 1 119 ? -18.321 -2.241 14.987 1.00 98.00 119 LEU A C 1
ATOM 976 O O . LEU A 1 119 ? -17.164 -2.272 15.395 1.00 98.00 119 LEU A O 1
ATOM 980 N N . ASN A 1 120 ? -19.329 -2.638 15.769 1.00 97.69 120 ASN A N 1
ATOM 981 C CA . ASN A 1 120 ? -19.106 -3.103 17.144 1.00 97.69 120 ASN A CA 1
ATOM 982 C C . ASN A 1 120 ? -18.188 -4.336 17.216 1.00 97.69 120 ASN A C 1
ATOM 984 O O . ASN A 1 120 ? -17.306 -4.417 18.078 1.00 97.69 120 ASN A O 1
ATOM 988 N N . LYS A 1 121 ? -18.364 -5.298 16.301 1.00 97.94 121 LYS A N 1
ATOM 989 C CA . LYS A 1 121 ? -17.482 -6.472 16.202 1.00 97.94 121 LYS A CA 1
ATOM 990 C C . LYS A 1 121 ? -16.051 -6.074 15.841 1.00 97.94 121 LYS A C 1
ATOM 992 O O . LYS A 1 121 ? -15.126 -6.622 16.435 1.00 97.94 121 LYS A O 1
ATOM 997 N N . LEU A 1 122 ? -15.869 -5.117 14.931 1.00 98.19 122 LEU A N 1
ATOM 998 C CA . LEU A 1 122 ? -14.560 -4.575 14.560 1.00 98.19 122 LEU A CA 1
ATOM 999 C C . LEU A 1 122 ? -13.861 -3.927 15.756 1.00 98.19 122 LEU A C 1
ATOM 1001 O O . LEU A 1 122 ? -12.722 -4.283 16.050 1.00 98.19 122 LEU A O 1
ATOM 1005 N N . ALA A 1 123 ? -14.544 -3.043 16.488 1.00 98.06 123 ALA A N 1
ATOM 1006 C CA . ALA A 1 123 ? -13.987 -2.404 17.682 1.00 98.06 123 ALA A CA 1
ATOM 1007 C C . ALA A 1 123 ? -13.505 -3.442 18.712 1.00 98.06 123 ALA A C 1
ATOM 1009 O O . ALA A 1 123 ? -12.398 -3.331 19.247 1.00 98.06 123 ALA A O 1
ATOM 1010 N N . LYS A 1 124 ? -14.299 -4.498 18.936 1.00 97.81 124 LYS A N 1
ATOM 1011 C CA . LYS A 1 124 ? -13.913 -5.614 19.808 1.00 97.81 124 LYS A CA 1
ATOM 1012 C C . LYS A 1 124 ? -12.711 -6.390 19.259 1.00 97.81 124 LYS A C 1
ATOM 1014 O O . LYS A 1 124 ? -11.767 -6.633 20.002 1.00 97.81 124 LYS A O 1
ATOM 1019 N N . GLN A 1 125 ? -12.713 -6.732 17.970 1.00 97.81 125 GLN A N 1
ATOM 1020 C CA . GLN A 1 125 ? -11.616 -7.464 17.330 1.00 97.81 125 GLN A CA 1
ATOM 1021 C C . GLN A 1 125 ? -10.290 -6.697 17.417 1.00 97.81 125 GLN A C 1
ATOM 1023 O O . GLN A 1 125 ? -9.255 -7.304 17.684 1.00 97.81 125 GLN A O 1
ATOM 1028 N N . ILE A 1 126 ? -10.308 -5.373 17.236 1.00 98.19 126 ILE A N 1
ATOM 1029 C CA . ILE A 1 126 ? -9.118 -4.520 17.367 1.00 98.19 126 ILE A CA 1
ATOM 1030 C C . ILE A 1 126 ? -8.582 -4.566 18.804 1.00 98.19 126 ILE A C 1
ATOM 1032 O O . ILE A 1 126 ? -7.391 -4.797 19.012 1.00 98.19 126 ILE A O 1
ATOM 1036 N N . ALA A 1 127 ? -9.459 -4.413 19.801 1.00 96.31 127 ALA A N 1
ATOM 1037 C CA . ALA A 1 127 ? -9.068 -4.466 21.209 1.00 96.31 127 ALA A CA 1
ATOM 1038 C C . ALA A 1 127 ? -8.523 -5.846 21.618 1.00 96.31 127 ALA A C 1
ATOM 1040 O O . ALA A 1 127 ? -7.531 -5.932 22.341 1.00 96.31 127 ALA A O 1
ATOM 1041 N N . ASP A 1 128 ? -9.143 -6.926 21.144 1.00 95.75 128 ASP A N 1
ATOM 1042 C CA . ASP A 1 128 ? -8.694 -8.292 21.422 1.00 95.75 128 ASP A CA 1
ATOM 1043 C C . ASP A 1 128 ? -7.356 -8.594 20.720 1.00 95.75 128 ASP A C 1
ATOM 1045 O O . ASP A 1 128 ? -6.472 -9.208 21.322 1.00 95.75 128 ASP A O 1
ATOM 1049 N N . THR A 1 129 ? -7.150 -8.076 19.501 1.00 96.00 129 THR A N 1
ATOM 1050 C CA . THR A 1 129 ? -5.857 -8.155 18.793 1.00 96.00 129 THR A CA 1
ATOM 1051 C C . THR A 1 129 ? -4.765 -7.456 19.601 1.00 96.00 129 THR A C 1
ATOM 1053 O O . THR A 1 129 ? -3.718 -8.053 19.853 1.00 96.00 129 THR A O 1
ATOM 1056 N N . GLN A 1 130 ? -5.022 -6.239 20.096 1.00 95.56 130 GLN A N 1
ATOM 1057 C CA . GLN A 1 130 ? -4.075 -5.523 20.954 1.00 95.56 130 GLN A CA 1
ATOM 1058 C C . GLN A 1 130 ? -3.698 -6.334 22.199 1.00 95.56 130 GLN A C 1
ATOM 1060 O O . GLN A 1 130 ? -2.515 -6.551 22.454 1.00 95.56 130 GLN A O 1
ATOM 1065 N N . LYS A 1 131 ? -4.691 -6.842 22.939 1.00 94.25 131 LYS A N 1
ATOM 1066 C CA . LYS A 1 131 ? -4.453 -7.648 24.149 1.00 94.25 131 LYS A CA 1
ATOM 1067 C C . LYS A 1 131 ? -3.634 -8.903 23.862 1.00 94.25 131 LYS A C 1
ATOM 1069 O O . LYS A 1 131 ? -2.793 -9.284 24.671 1.00 94.25 131 LYS A O 1
ATOM 1074 N N . SER A 1 132 ? -3.869 -9.547 22.717 1.00 92.50 132 SER A N 1
ATOM 1075 C CA . SER A 1 132 ? -3.113 -10.739 22.324 1.00 92.50 132 SER A CA 1
ATOM 1076 C C . SER A 1 132 ? -1.623 -10.434 22.125 1.00 92.50 132 SER A C 1
ATOM 1078 O O . SER A 1 132 ? -0.779 -11.218 22.554 1.00 92.50 132 SER A O 1
ATOM 1080 N N . LEU A 1 133 ? -1.303 -9.255 21.578 1.00 92.12 133 LEU A N 1
ATOM 1081 C CA . LEU A 1 133 ? 0.064 -8.779 21.346 1.00 92.12 133 LEU A CA 1
ATOM 1082 C C . LEU A 1 133 ? 0.737 -8.236 22.615 1.00 92.12 133 LEU A C 1
ATOM 1084 O O . LEU A 1 133 ? 1.961 -8.226 22.703 1.00 92.12 133 LEU A O 1
ATOM 1088 N N . GLU A 1 134 ? -0.048 -7.793 23.598 1.00 90.06 134 GLU A N 1
ATOM 1089 C CA . GLU A 1 134 ? 0.433 -7.402 24.930 1.00 90.06 134 GLU A CA 1
ATOM 1090 C C . GLU A 1 134 ? 0.738 -8.605 25.835 1.00 90.06 134 GLU A C 1
ATOM 1092 O O . GLU A 1 134 ? 1.413 -8.449 26.856 1.00 90.06 134 GLU A O 1
ATOM 1097 N N . SER A 1 135 ? 0.254 -9.802 25.486 1.00 88.12 135 SER A N 1
ATOM 1098 C CA . SER A 1 135 ? 0.480 -10.999 26.294 1.00 88.12 135 SER A CA 1
ATOM 1099 C C . SER A 1 135 ? 1.972 -11.341 26.386 1.00 88.12 135 SER A C 1
ATOM 1101 O O . SER A 1 135 ? 2.720 -11.255 25.414 1.00 88.12 135 SER A O 1
ATOM 1103 N N . SER A 1 136 ? 2.423 -11.768 27.566 1.00 71.88 136 SER A N 1
ATOM 1104 C CA . SER A 1 136 ? 3.832 -12.115 27.810 1.00 71.88 136 SER A CA 1
ATOM 1105 C C . SER A 1 136 ? 4.325 -13.306 26.980 1.00 71.88 136 SER A C 1
ATOM 1107 O O . SER A 1 136 ? 5.529 -13.468 26.800 1.00 71.88 136 SER A O 1
ATOM 1109 N N . SER A 1 137 ? 3.405 -14.122 26.464 1.00 75.31 137 SER A N 1
ATOM 1110 C CA . SER A 1 137 ? 3.673 -15.248 25.568 1.00 75.31 137 SER A CA 1
ATOM 1111 C C . SER A 1 137 ? 3.671 -14.875 24.081 1.00 75.31 137 SER A C 1
ATOM 1113 O O . SER A 1 137 ? 3.909 -15.748 23.248 1.00 75.31 137 SER A O 1
ATOM 1115 N N . ALA A 1 138 ? 3.375 -13.623 23.719 1.00 79.06 138 ALA A N 1
ATOM 1116 C CA . ALA A 1 138 ? 3.321 -13.204 22.324 1.00 79.06 138 ALA A CA 1
ATOM 1117 C C . ALA A 1 138 ? 4.720 -13.174 21.696 1.00 79.06 138 ALA A C 1
ATOM 1119 O O . ALA A 1 138 ? 5.654 -12.554 22.215 1.00 79.06 138 ALA A O 1
ATOM 1120 N N . THR A 1 139 ? 4.861 -13.796 20.526 1.00 80.62 139 THR A N 1
ATOM 1121 C CA . THR A 1 139 ? 6.047 -13.613 19.689 1.00 80.62 139 THR A CA 1
ATOM 1122 C C . THR A 1 139 ? 6.073 -12.175 19.184 1.00 80.62 139 THR A C 1
ATOM 1124 O O . THR A 1 139 ? 5.139 -11.722 18.522 1.00 80.62 139 THR A O 1
ATOM 1127 N N . LYS A 1 140 ? 7.148 -11.442 19.494 1.00 82.62 140 LYS A N 1
ATOM 1128 C CA . LYS A 1 140 ? 7.295 -10.060 19.034 1.00 82.62 140 LYS A CA 1
ATOM 1129 C C . LYS A 1 140 ? 7.487 -10.040 17.514 1.00 82.62 140 LYS A C 1
ATOM 1131 O O . LYS A 1 140 ? 8.407 -10.702 17.030 1.00 82.62 140 LYS A O 1
ATOM 1136 N N . PRO A 1 141 ? 6.665 -9.287 16.765 1.00 87.06 141 PRO A N 1
ATOM 1137 C CA . PRO A 1 141 ? 6.841 -9.158 15.327 1.00 87.06 141 PRO A CA 1
ATOM 1138 C C . PRO A 1 141 ? 8.140 -8.415 15.006 1.00 87.06 141 PRO A C 1
ATOM 1140 O O . PRO A 1 141 ? 8.662 -7.650 15.823 1.00 87.06 141 PRO A O 1
ATOM 1143 N N . ASN A 1 142 ? 8.642 -8.603 13.786 1.00 91.25 142 ASN A N 1
ATOM 1144 C CA . ASN A 1 142 ? 9.745 -7.799 13.277 1.00 91.25 142 ASN A CA 1
ATOM 1145 C C . ASN A 1 142 ? 9.350 -6.309 13.302 1.00 91.25 142 ASN A C 1
ATOM 1147 O O . ASN A 1 142 ? 8.260 -5.927 12.870 1.00 91.25 142 ASN A O 1
ATOM 1151 N N . ARG A 1 143 ? 10.253 -5.463 13.807 1.00 91.75 143 ARG A N 1
ATOM 1152 C CA . ARG A 1 143 ? 10.066 -4.015 13.953 1.00 91.75 143 ARG A CA 1
ATOM 1153 C C . ARG A 1 143 ? 9.648 -3.340 12.644 1.00 91.75 143 ARG A C 1
ATOM 1155 O O . ARG A 1 143 ? 8.789 -2.461 12.666 1.00 91.75 143 ARG A O 1
ATOM 1162 N N . THR A 1 144 ? 10.216 -3.759 11.514 1.00 92.00 144 THR A N 1
ATOM 1163 C CA . THR A 1 144 ? 9.859 -3.229 10.191 1.00 92.00 144 THR A CA 1
ATOM 1164 C C . THR A 1 144 ? 8.415 -3.571 9.824 1.00 92.00 144 THR A C 1
ATOM 1166 O O . THR A 1 144 ? 7.660 -2.688 9.420 1.00 92.00 144 THR A O 1
ATOM 1169 N N . VAL A 1 145 ? 8.000 -4.818 10.050 1.00 93.56 145 VAL A N 1
ATOM 1170 C CA . VAL A 1 145 ? 6.631 -5.296 9.785 1.00 93.56 145 VAL A CA 1
ATOM 1171 C C . VAL A 1 145 ? 5.626 -4.573 10.667 1.00 93.56 145 VAL A C 1
ATOM 1173 O O . VAL A 1 145 ? 4.592 -4.119 10.189 1.00 93.56 145 VAL A O 1
ATOM 1176 N N . ALA A 1 146 ? 5.955 -4.393 11.947 1.00 94.00 146 ALA A N 1
ATOM 1177 C CA . ALA A 1 146 ? 5.134 -3.622 12.868 1.00 94.00 146 ALA A CA 1
ATOM 1178 C C . ALA A 1 146 ? 4.993 -2.158 12.413 1.00 94.00 146 ALA A C 1
ATOM 1180 O O . ALA A 1 146 ? 3.895 -1.609 12.432 1.00 94.00 146 ALA A O 1
ATOM 1181 N N . ASN A 1 147 ? 6.075 -1.529 11.944 1.00 93.38 147 ASN A N 1
ATOM 1182 C CA . ASN A 1 147 ? 6.029 -0.155 11.443 1.00 93.38 147 ASN A CA 1
ATOM 1183 C C . ASN A 1 147 ? 5.168 -0.036 10.176 1.00 93.38 147 ASN A C 1
ATOM 1185 O O . ASN A 1 147 ? 4.371 0.895 10.053 1.00 93.38 147 ASN A O 1
ATOM 1189 N N . ARG A 1 148 ? 5.279 -1.004 9.261 1.00 93.81 148 ARG A N 1
ATOM 1190 C CA . ARG A 1 148 ? 4.423 -1.081 8.073 1.00 93.81 148 ARG A CA 1
ATOM 1191 C C . ARG A 1 148 ? 2.954 -1.248 8.470 1.00 93.81 148 ARG A C 1
ATOM 1193 O O . ARG A 1 148 ? 2.123 -0.453 8.040 1.00 93.81 148 ARG A O 1
ATOM 1200 N N . ALA A 1 149 ? 2.659 -2.168 9.389 1.00 95.38 149 ALA A N 1
ATOM 1201 C CA . ALA A 1 149 ? 1.310 -2.389 9.901 1.00 95.38 149 ALA A CA 1
ATOM 1202 C C . ALA A 1 149 ? 0.729 -1.120 10.545 1.00 95.38 149 ALA A C 1
ATOM 1204 O O . ALA A 1 149 ? -0.413 -0.767 10.272 1.00 95.38 149 ALA A O 1
ATOM 1205 N N . ALA A 1 150 ? 1.507 -0.366 11.328 1.00 94.75 150 ALA A N 1
ATOM 1206 C CA . ALA A 1 150 ? 1.046 0.898 11.909 1.00 94.75 150 ALA A CA 1
ATOM 1207 C C . ALA A 1 150 ? 0.632 1.933 10.845 1.00 94.75 150 ALA A C 1
ATOM 1209 O O . ALA A 1 150 ? -0.363 2.641 11.026 1.00 94.75 150 ALA A O 1
ATOM 1210 N N . ARG A 1 151 ? 1.365 2.022 9.727 1.00 93.56 151 ARG A N 1
ATOM 1211 C CA . ARG A 1 151 ? 0.991 2.884 8.591 1.00 93.56 151 ARG A CA 1
ATOM 1212 C C . ARG A 1 151 ? -0.297 2.387 7.939 1.00 93.56 151 ARG A C 1
ATOM 1214 O O . ARG A 1 151 ? -1.243 3.157 7.801 1.00 93.56 151 ARG A O 1
ATOM 1221 N N . THR A 1 152 ? -0.376 1.086 7.670 1.00 95.56 152 THR A N 1
ATOM 1222 C CA . THR A 1 152 ? -1.553 0.451 7.073 1.00 95.56 152 THR A CA 1
ATOM 1223 C C . THR A 1 152 ? -2.810 0.579 7.940 1.00 95.56 152 THR A C 1
ATOM 1225 O O . THR A 1 152 ? -3.896 0.798 7.408 1.00 95.56 152 THR A O 1
ATOM 1228 N N . VAL A 1 153 ? -2.704 0.525 9.272 1.00 96.81 153 VAL A N 1
ATOM 1229 C CA . VAL A 1 153 ? -3.832 0.820 10.179 1.00 96.81 153 VAL A CA 1
ATOM 1230 C C . VAL A 1 153 ? -4.340 2.254 9.978 1.00 96.81 153 VAL A C 1
ATOM 1232 O O . VAL A 1 153 ? -5.552 2.481 9.988 1.00 96.81 153 VAL A O 1
ATOM 1235 N N . GLY A 1 154 ? -3.446 3.216 9.735 1.00 95.44 154 GLY A N 1
ATOM 1236 C CA . GLY A 1 154 ? -3.817 4.586 9.368 1.00 95.44 154 GLY A CA 1
ATOM 1237 C C . GLY A 1 154 ? -4.591 4.667 8.044 1.00 95.44 154 GLY A C 1
ATOM 1238 O O . GLY A 1 154 ? -5.599 5.378 7.953 1.00 95.44 154 GLY A O 1
ATOM 1239 N N . ASP A 1 155 ? -4.186 3.888 7.041 1.00 94.81 155 ASP A N 1
ATOM 1240 C CA . ASP A 1 155 ? -4.884 3.804 5.751 1.00 94.81 155 ASP A CA 1
ATOM 1241 C C . ASP A 1 155 ? -6.260 3.137 5.883 1.00 94.81 155 ASP A C 1
ATOM 1243 O O . ASP A 1 155 ? -7.245 3.601 5.297 1.00 94.81 155 ASP A O 1
ATOM 1247 N N . LEU A 1 156 ? -6.368 2.089 6.705 1.00 96.56 156 LEU A N 1
ATOM 1248 C CA . LEU A 1 156 ? -7.636 1.433 7.037 1.00 96.56 156 LEU A CA 1
ATOM 1249 C C . LEU A 1 156 ? -8.586 2.391 7.758 1.00 96.56 156 LEU A C 1
ATOM 1251 O O . LEU A 1 156 ? -9.769 2.448 7.428 1.00 96.56 156 LEU A O 1
ATOM 1255 N N . ARG A 1 157 ? -8.074 3.206 8.686 1.00 96.69 157 ARG A N 1
ATOM 1256 C CA . ARG A 1 157 ? -8.855 4.251 9.361 1.00 96.69 157 ARG A CA 1
ATOM 1257 C C . ARG A 1 157 ? -9.374 5.293 8.367 1.00 96.69 157 ARG A C 1
ATOM 1259 O O . ARG A 1 157 ? -10.540 5.681 8.422 1.00 96.69 157 ARG A O 1
ATOM 1266 N N . SER A 1 158 ? -8.540 5.703 7.413 1.00 95.19 158 SER A N 1
ATOM 1267 C CA . SER A 1 158 ? -8.947 6.613 6.333 1.00 95.19 158 SER A CA 1
ATOM 1268 C C . SER A 1 158 ? -9.995 5.984 5.409 1.00 95.19 158 SER A C 1
ATOM 1270 O O . SER A 1 158 ? -10.939 6.656 4.998 1.00 95.19 158 SER A O 1
ATOM 1272 N N . THR A 1 159 ? -9.866 4.688 5.125 1.00 94.88 159 THR A N 1
ATOM 1273 C CA . THR A 1 159 ? -10.833 3.906 4.341 1.00 94.88 159 THR A CA 1
ATOM 1274 C C . THR A 1 159 ? -12.184 3.833 5.051 1.00 94.88 159 THR A C 1
ATOM 1276 O O . THR A 1 159 ? -13.204 4.182 4.460 1.00 94.88 159 THR A O 1
ATOM 1279 N N . LEU A 1 160 ? -12.192 3.499 6.344 1.00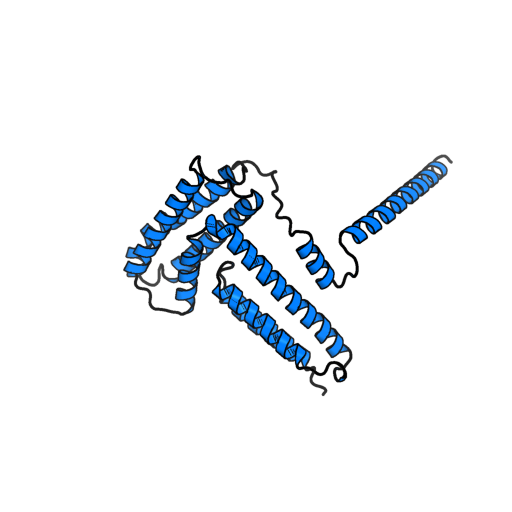 95.94 160 LEU A N 1
ATOM 1280 C CA . LEU A 1 160 ? -13.409 3.446 7.153 1.00 95.94 160 LEU A CA 1
ATOM 1281 C C . LEU A 1 160 ? -14.093 4.817 7.259 1.00 95.94 160 LEU A C 1
ATOM 1283 O O . LEU A 1 160 ? -15.316 4.905 7.191 1.00 95.94 160 LEU A O 1
ATOM 1287 N N . ARG A 1 161 ? -13.313 5.900 7.368 1.00 95.62 161 ARG A N 1
ATOM 1288 C CA . ARG A 1 161 ? -13.840 7.271 7.366 1.00 95.62 161 ARG A CA 1
ATOM 1289 C C . ARG A 1 161 ? -14.539 7.623 6.055 1.00 95.62 161 ARG A C 1
ATOM 1291 O O . ARG A 1 161 ? -15.615 8.214 6.095 1.00 95.62 161 ARG A O 1
ATOM 1298 N N . ARG A 1 162 ? -13.946 7.272 4.906 1.00 92.94 162 ARG A N 1
ATOM 1299 C CA . ARG A 1 162 ? -14.579 7.473 3.589 1.00 92.94 162 ARG A CA 1
ATOM 1300 C C . ARG A 1 162 ? -15.875 6.673 3.475 1.00 92.94 162 ARG A C 1
ATOM 1302 O O . ARG A 1 162 ? -16.878 7.228 3.038 1.00 92.94 162 ARG A O 1
ATOM 1309 N N . TRP A 1 163 ? -15.862 5.416 3.918 1.00 93.94 163 TRP A N 1
ATOM 1310 C CA . TRP A 1 163 ? -17.051 4.567 3.948 1.00 93.94 163 TRP A CA 1
ATOM 1311 C C . TRP A 1 163 ? -18.168 5.172 4.810 1.00 93.94 163 TRP A C 1
ATOM 1313 O O . TRP A 1 163 ? -19.289 5.325 4.335 1.00 93.94 163 TRP A O 1
ATOM 1323 N N . TYR A 1 164 ? -17.863 5.595 6.040 1.00 94.94 164 TYR A N 1
ATOM 1324 C CA . TYR A 1 164 ? -18.852 6.199 6.938 1.00 94.94 164 TYR A CA 1
ATOM 1325 C C . TYR A 1 164 ? -19.405 7.511 6.373 1.00 94.94 164 TYR A C 1
ATOM 1327 O O . TYR A 1 164 ? -20.616 7.716 6.351 1.00 94.94 164 TYR A O 1
ATOM 1335 N N . GLY A 1 165 ? -18.525 8.386 5.875 1.00 93.31 165 GLY A N 1
ATOM 1336 C CA . GLY A 1 165 ? -18.902 9.682 5.308 1.00 93.31 165 GLY A CA 1
ATOM 1337 C C . GLY A 1 165 ? -19.754 9.592 4.040 1.00 93.31 165 GLY A C 1
ATOM 1338 O O . GLY A 1 165 ? -20.449 10.550 3.724 1.00 93.31 165 GLY A O 1
ATOM 1339 N N . TYR A 1 166 ? -19.728 8.461 3.329 1.00 91.00 166 TYR A N 1
ATOM 1340 C CA . TYR A 1 166 ? -20.581 8.238 2.162 1.00 91.00 166 TYR A CA 1
ATOM 1341 C C . TYR A 1 166 ? -22.064 8.101 2.534 1.00 91.00 166 TYR A C 1
ATOM 1343 O O . TYR A 1 166 ? -22.915 8.611 1.816 1.00 91.00 166 TYR A O 1
ATOM 1351 N N . TYR A 1 167 ? -22.373 7.435 3.649 1.00 90.62 167 TYR A N 1
ATOM 1352 C CA . TYR A 1 167 ? -23.755 7.220 4.098 1.00 90.62 167 TYR A CA 1
ATOM 1353 C C . TYR A 1 167 ? -24.216 8.278 5.106 1.00 90.62 167 TYR A C 1
ATOM 1355 O O . TYR A 1 167 ? -25.370 8.713 5.094 1.00 90.62 167 TYR A O 1
ATOM 1363 N N . ASN A 1 168 ? -23.308 8.708 5.985 1.00 89.38 168 ASN A N 1
ATOM 1364 C CA . ASN A 1 168 ? -23.605 9.681 7.023 1.00 89.38 168 ASN A CA 1
ATOM 1365 C C . ASN A 1 168 ? -24.024 11.029 6.419 1.00 89.38 168 ASN A C 1
ATOM 1367 O O . ASN A 1 168 ? -23.276 11.634 5.655 1.00 89.38 168 ASN A O 1
ATOM 1371 N N . GLY A 1 169 ? -25.197 11.520 6.821 1.00 78.31 169 GLY A N 1
ATOM 1372 C CA . GLY A 1 169 ? -25.774 12.772 6.321 1.00 78.31 169 GLY A CA 1
ATOM 1373 C C . GLY A 1 169 ? -26.705 12.611 5.115 1.00 78.31 169 GLY A C 1
ATOM 1374 O O . GLY A 1 169 ? -27.414 13.562 4.796 1.00 78.31 169 GLY A O 1
ATOM 1375 N N . TYR A 1 170 ? -26.759 11.425 4.497 1.00 85.00 170 TYR A N 1
ATOM 1376 C CA . TYR A 1 170 ? -27.733 11.098 3.447 1.00 85.00 170 TYR A CA 1
ATOM 1377 C C . TYR A 1 170 ? -28.883 10.235 3.977 1.00 85.00 170 TYR A C 1
ATOM 1379 O O . TYR A 1 170 ? -30.036 10.491 3.642 1.00 85.00 170 TYR A O 1
ATOM 1387 N N . ASP A 1 171 ? -28.581 9.252 4.834 1.00 85.12 171 ASP A N 1
ATOM 1388 C CA . ASP A 1 171 ? -29.575 8.392 5.487 1.00 85.12 171 ASP A CA 1
ATOM 1389 C C . ASP A 1 171 ? -29.585 8.631 7.015 1.00 85.12 171 ASP A C 1
ATOM 1391 O O . ASP A 1 171 ? -28.643 8.234 7.712 1.00 85.12 171 ASP A O 1
ATOM 1395 N N . PRO A 1 172 ? -30.644 9.255 7.573 1.00 89.25 172 PRO A N 1
ATOM 1396 C CA . PRO A 1 172 ? -30.772 9.476 9.013 1.00 89.25 172 PRO A CA 1
ATOM 1397 C C . PRO A 1 172 ? -30.768 8.186 9.842 1.00 89.25 172 PRO A C 1
ATOM 1399 O O . PRO A 1 172 ? -30.264 8.186 10.967 1.00 89.25 172 PRO A O 1
ATOM 1402 N N . MET A 1 173 ? -31.308 7.087 9.303 1.00 90.69 173 MET A N 1
ATOM 1403 C CA . MET A 1 173 ? -31.339 5.795 9.988 1.00 90.69 173 MET A CA 1
ATOM 1404 C C . MET A 1 173 ? -29.933 5.202 10.070 1.00 90.69 173 MET A C 1
ATOM 1406 O O . MET A 1 173 ? -29.543 4.671 11.109 1.00 90.69 173 MET A O 1
ATOM 1410 N N . PHE A 1 174 ? -29.133 5.361 9.011 1.00 93.50 174 PHE A N 1
ATOM 1411 C CA . PHE A 1 174 ? -27.725 4.975 9.041 1.00 93.50 174 PHE A CA 1
ATOM 1412 C C . PHE A 1 174 ? -26.968 5.742 10.120 1.00 93.50 174 PHE A C 1
ATOM 1414 O O . PHE A 1 174 ? -26.295 5.121 10.940 1.00 93.50 174 PHE A O 1
ATOM 1421 N N . THR A 1 175 ? -27.096 7.073 10.155 1.00 92.50 175 THR A N 1
ATOM 1422 C CA . THR A 1 175 ? -26.413 7.891 11.167 1.00 92.50 175 THR A CA 1
ATOM 1423 C C . THR A 1 175 ? -26.824 7.469 12.577 1.00 92.50 175 THR A C 1
ATOM 1425 O O . THR A 1 175 ? -25.951 7.241 13.411 1.00 92.50 175 THR A O 1
ATOM 1428 N N . TRP A 1 176 ? -28.121 7.268 12.829 1.00 93.06 176 TRP A N 1
ATOM 1429 C CA . TRP A 1 176 ? -28.620 6.831 14.135 1.00 93.06 176 TRP A CA 1
ATOM 1430 C C . TRP A 1 176 ? -27.990 5.513 14.612 1.00 93.06 176 TRP A C 1
ATOM 1432 O O . TRP A 1 176 ? -27.521 5.423 15.747 1.00 93.06 176 TRP A O 1
ATOM 1442 N N . TRP A 1 177 ? -27.939 4.499 13.746 1.00 94.88 177 TRP A N 1
ATOM 1443 C CA . TRP A 1 177 ? -27.380 3.192 14.100 1.00 94.88 177 TRP A CA 1
ATOM 1444 C C . TRP A 1 177 ? -25.850 3.184 14.150 1.00 94.88 177 TRP A C 1
ATOM 1446 O O . TRP A 1 177 ? -25.260 2.545 15.023 1.00 94.88 177 TRP A O 1
ATOM 1456 N N . CYS A 1 178 ? -25.193 3.862 13.208 1.00 96.38 178 CYS A N 1
ATOM 1457 C CA . CYS A 1 178 ? -23.764 3.693 12.961 1.00 96.38 178 CYS A CA 1
ATOM 1458 C C . CYS A 1 178 ? -22.873 4.748 13.623 1.00 96.38 178 CYS A C 1
ATOM 1460 O O . CYS A 1 178 ? -21.681 4.482 13.762 1.00 96.38 178 CYS A O 1
ATOM 1462 N N . GLU A 1 179 ? -23.384 5.904 14.061 1.00 95.81 179 GLU A N 1
ATOM 1463 C CA . GLU A 1 179 ? -22.543 6.990 14.594 1.00 95.81 179 GLU A CA 1
ATOM 1464 C C . GLU A 1 179 ? -21.701 6.551 15.803 1.00 95.81 179 GLU A C 1
ATOM 1466 O O . GLU A 1 179 ? -20.473 6.683 15.801 1.00 95.81 179 GLU A O 1
ATOM 1471 N N . ALA A 1 180 ? -22.348 6.012 16.838 1.00 96.81 180 ALA A N 1
ATOM 1472 C CA . ALA A 1 180 ? -21.671 5.550 18.046 1.00 96.81 180 ALA A CA 1
ATOM 1473 C C . ALA A 1 180 ? -20.676 4.396 17.784 1.00 96.81 180 ALA A C 1
ATOM 1475 O O . ALA A 1 180 ? -19.513 4.523 18.186 1.00 96.81 180 ALA A O 1
ATOM 1476 N N . PRO A 1 181 ? -21.051 3.293 17.099 1.00 97.38 181 PRO A N 1
ATOM 1477 C CA . PRO A 1 181 ? -20.116 2.197 16.856 1.00 97.38 181 PRO A CA 1
ATOM 1478 C C . PRO A 1 181 ? -18.993 2.575 15.876 1.00 97.38 181 PRO A C 1
ATOM 1480 O O . PRO A 1 181 ? -17.875 2.073 16.013 1.00 97.38 181 PRO A O 1
ATOM 1483 N N . TYR A 1 182 ? -19.225 3.501 14.937 1.00 97.81 182 TYR A N 1
ATOM 1484 C CA . TYR A 1 182 ? -18.161 4.055 14.094 1.00 97.81 182 TYR A CA 1
ATOM 1485 C C . TYR A 1 182 ? -17.136 4.828 14.927 1.00 97.81 182 TYR A C 1
ATOM 1487 O O . TYR A 1 182 ? -15.944 4.540 14.826 1.00 97.81 182 TYR A O 1
ATOM 1495 N N . LYS A 1 183 ? -17.580 5.755 15.791 1.00 97.50 183 LYS A N 1
ATOM 1496 C CA . LYS A 1 183 ? -16.686 6.518 16.682 1.00 97.50 183 LYS A CA 1
ATOM 1497 C C . LYS A 1 183 ? -15.844 5.588 17.558 1.00 97.50 183 LYS A C 1
ATOM 1499 O O . LYS A 1 183 ? -14.627 5.743 17.619 1.00 97.50 183 LYS A O 1
ATOM 1504 N N . ALA A 1 184 ? -16.466 4.568 18.151 1.00 98.00 184 ALA A N 1
ATOM 1505 C CA . ALA A 1 184 ? -15.757 3.565 18.945 1.00 98.00 184 ALA A CA 1
ATOM 1506 C C . ALA A 1 184 ? -14.704 2.793 18.125 1.00 98.00 184 ALA A C 1
ATOM 1508 O O . ALA A 1 184 ? -13.603 2.534 18.613 1.00 98.00 184 ALA A O 1
ATOM 1509 N N . THR A 1 185 ? -15.015 2.453 16.870 1.00 98.25 185 THR A N 1
ATOM 1510 C CA . THR A 1 185 ? -14.085 1.752 15.968 1.00 98.25 185 THR A CA 1
ATOM 1511 C C . THR A 1 185 ? -12.919 2.648 15.538 1.00 98.25 185 THR A C 1
ATOM 1513 O O . THR A 1 185 ? -11.772 2.203 15.568 1.00 98.25 185 THR A O 1
ATOM 1516 N N . ASP A 1 186 ? -13.176 3.911 15.182 1.00 98.25 186 ASP A N 1
ATOM 1517 C CA . ASP A 1 186 ? -12.137 4.888 14.812 1.00 98.25 186 ASP A CA 1
ATOM 1518 C C . ASP A 1 186 ? -11.162 5.138 15.973 1.00 98.25 186 ASP A C 1
ATOM 1520 O O . ASP A 1 186 ? -9.943 5.120 15.783 1.00 98.25 186 ASP A O 1
ATOM 1524 N N . GLU A 1 187 ? -11.686 5.292 17.193 1.00 98.00 187 GLU A N 1
ATOM 1525 C CA . GLU A 1 187 ? -10.867 5.422 18.398 1.00 98.00 187 GLU A CA 1
ATOM 1526 C C . GLU A 1 187 ? -10.045 4.164 18.689 1.00 98.00 187 GLU A C 1
ATOM 1528 O O . GLU A 1 187 ? -8.878 4.271 19.074 1.00 98.00 187 GLU A O 1
ATOM 1533 N N . ALA A 1 188 ? -10.627 2.973 18.509 1.00 98.12 188 ALA A N 1
ATOM 1534 C CA . ALA A 1 188 ? -9.912 1.713 18.685 1.00 98.12 188 ALA A CA 1
ATOM 1535 C C . ALA A 1 188 ? -8.749 1.590 17.688 1.00 98.12 188 ALA A C 1
ATOM 1537 O O . ALA A 1 188 ? -7.636 1.269 18.100 1.00 98.12 188 ALA A O 1
ATOM 1538 N N . LEU A 1 189 ? -8.965 1.922 16.408 1.00 98.25 189 LEU A N 1
ATOM 1539 C CA . LEU A 1 189 ? -7.905 1.954 15.391 1.00 98.25 189 LEU A CA 1
ATOM 1540 C C . LEU A 1 189 ? -6.802 2.958 15.752 1.00 98.25 189 LEU A C 1
ATOM 1542 O O . LEU A 1 189 ? -5.623 2.632 15.645 1.00 98.25 189 LEU A O 1
ATOM 1546 N N . ALA A 1 190 ? -7.161 4.158 16.219 1.00 97.75 190 ALA A N 1
ATOM 1547 C CA . ALA A 1 190 ? -6.190 5.180 16.613 1.00 97.75 190 ALA A CA 1
ATOM 1548 C C . ALA A 1 190 ? -5.336 4.752 17.824 1.00 97.75 190 ALA A C 1
ATOM 1550 O O . ALA A 1 190 ? -4.111 4.925 17.829 1.00 97.75 190 ALA A O 1
ATOM 1551 N N . LYS A 1 191 ? -5.968 4.156 18.843 1.00 97.06 191 LYS A N 1
ATOM 1552 C CA . LYS A 1 191 ? -5.275 3.595 20.015 1.00 97.06 191 LYS A CA 1
ATOM 1553 C C . LYS A 1 191 ? -4.364 2.441 19.607 1.00 97.06 191 LYS A C 1
ATOM 1555 O O . LYS A 1 191 ? -3.206 2.415 20.015 1.00 97.06 191 LYS A O 1
ATOM 1560 N N . TYR A 1 192 ? -4.850 1.551 18.745 1.00 97.88 192 TYR A N 1
ATOM 1561 C CA . TYR A 1 192 ? -4.084 0.413 18.253 1.00 97.88 192 TYR A CA 1
ATOM 1562 C C . TYR A 1 192 ? -2.872 0.833 17.413 1.00 97.88 192 TYR A C 1
ATOM 1564 O O . TYR A 1 192 ? -1.770 0.329 17.617 1.00 97.88 192 TYR A O 1
ATOM 1572 N N . GLN A 1 193 ? -3.034 1.824 16.533 1.00 96.44 193 GLN A N 1
ATOM 1573 C CA . GLN A 1 193 ? -1.928 2.418 15.782 1.00 96.44 193 GLN A CA 1
ATOM 1574 C C . GLN A 1 193 ? -0.853 2.980 16.724 1.00 96.44 193 GLN A C 1
ATOM 1576 O O . GLN A 1 193 ? 0.333 2.703 16.555 1.00 96.44 193 GLN A O 1
ATOM 1581 N N . THR A 1 194 ? -1.267 3.725 17.755 1.00 95.44 194 THR A N 1
ATOM 1582 C CA . THR A 1 194 ? -0.356 4.273 18.774 1.00 95.44 194 THR A CA 1
ATOM 1583 C C . THR A 1 194 ? 0.350 3.160 19.551 1.00 95.44 194 THR A C 1
ATOM 1585 O O . THR A 1 194 ? 1.553 3.243 19.809 1.00 95.44 194 THR A O 1
ATOM 1588 N N . PHE A 1 195 ? -0.373 2.094 19.899 1.00 95.56 195 PHE A N 1
ATOM 1589 C CA . PHE A 1 195 ? 0.184 0.914 20.551 1.00 95.56 195 PHE A CA 1
ATOM 1590 C C . PHE A 1 195 ? 1.273 0.258 19.695 1.00 95.56 195 PHE A C 1
ATOM 1592 O O . PHE A 1 195 ? 2.379 0.056 20.193 1.00 95.56 195 PHE A O 1
ATOM 1599 N N . ILE A 1 196 ? 1.013 -0.015 18.411 1.00 94.81 196 ILE A N 1
ATOM 1600 C CA . ILE A 1 196 ? 2.013 -0.629 17.527 1.00 94.81 196 ILE A CA 1
ATOM 1601 C C . ILE A 1 196 ? 3.263 0.259 17.449 1.00 94.81 196 ILE A C 1
ATOM 1603 O O . ILE A 1 196 ? 4.370 -0.224 17.696 1.00 94.81 196 ILE A O 1
ATOM 1607 N N . THR A 1 197 ? 3.096 1.559 17.187 1.00 92.69 197 THR A N 1
ATOM 1608 C CA . THR A 1 197 ? 4.213 2.511 17.054 1.00 92.69 197 THR A CA 1
ATOM 1609 C C . THR A 1 197 ? 5.062 2.612 18.328 1.00 92.69 197 THR A C 1
ATOM 1611 O O . THR A 1 197 ? 6.291 2.634 18.271 1.00 92.69 197 THR A O 1
ATOM 1614 N N . THR A 1 198 ? 4.432 2.624 19.502 1.00 92.75 198 THR A N 1
ATOM 1615 C CA . THR A 1 198 ? 5.153 2.813 20.771 1.00 92.75 198 THR A CA 1
ATOM 1616 C C . THR A 1 198 ? 5.697 1.512 21.357 1.00 92.75 198 THR A C 1
ATOM 1618 O O . THR A 1 198 ? 6.822 1.488 21.852 1.00 92.75 198 THR A O 1
ATOM 1621 N N . LYS A 1 199 ? 4.929 0.417 21.316 1.00 91.75 199 LYS A N 1
ATOM 1622 C CA . LYS A 1 199 ? 5.257 -0.840 22.012 1.00 91.75 199 LYS A CA 1
ATOM 1623 C C . LYS A 1 199 ? 5.960 -1.865 21.137 1.00 91.75 199 LYS A C 1
ATOM 1625 O O . LYS A 1 199 ? 6.839 -2.563 21.637 1.00 91.75 199 LYS A O 1
ATOM 1630 N N . LEU A 1 200 ? 5.582 -1.971 19.864 1.00 90.38 200 LEU A N 1
ATOM 1631 C CA . LEU A 1 200 ? 6.167 -2.960 18.949 1.00 90.38 200 LEU A CA 1
ATOM 1632 C C . LEU A 1 200 ? 7.316 -2.358 18.145 1.00 90.38 200 LEU A C 1
ATOM 1634 O O . LEU A 1 200 ? 8.343 -2.996 17.936 1.00 90.38 200 LEU A O 1
ATOM 1638 N N . VAL A 1 201 ? 7.148 -1.106 17.726 1.00 90.44 201 VAL A N 1
ATOM 1639 C CA . VAL A 1 201 ? 8.122 -0.389 16.908 1.00 90.44 201 VAL A CA 1
ATOM 1640 C C . VAL A 1 201 ? 9.149 0.361 17.768 1.00 90.44 201 VAL A C 1
ATOM 1642 O O . VAL A 1 201 ? 10.294 0.532 17.347 1.00 90.44 201 VAL A O 1
ATOM 1645 N N . GLY A 1 202 ? 8.771 0.758 18.987 1.00 88.00 202 GLY A N 1
ATOM 1646 C CA . GLY A 1 202 ? 9.665 1.397 19.955 1.00 88.00 202 GLY A CA 1
ATOM 1647 C C . GLY A 1 202 ? 9.956 2.871 19.670 1.00 88.00 202 GLY A C 1
ATOM 1648 O O . GLY A 1 202 ? 11.003 3.357 20.084 1.00 88.00 202 GLY A O 1
ATOM 1649 N N . ILE A 1 203 ? 9.074 3.567 18.945 1.00 85.88 203 ILE A N 1
ATOM 1650 C CA . ILE A 1 203 ? 9.169 5.015 18.719 1.00 85.88 203 ILE A CA 1
ATOM 1651 C C . ILE A 1 203 ? 8.323 5.719 19.780 1.00 85.88 203 ILE A C 1
ATOM 1653 O O . ILE A 1 203 ? 7.116 5.479 19.883 1.00 85.88 203 ILE A O 1
ATOM 1657 N N . ALA A 1 204 ? 8.950 6.577 20.583 1.00 82.56 204 ALA A N 1
ATOM 1658 C CA . ALA A 1 204 ? 8.230 7.397 21.551 1.00 82.56 204 ALA A CA 1
ATOM 1659 C C . ALA A 1 204 ? 7.403 8.489 20.835 1.00 82.56 204 ALA A C 1
ATOM 1661 O O . ALA A 1 204 ? 7.786 8.924 19.751 1.00 82.56 204 ALA A O 1
ATOM 1662 N N . PRO A 1 205 ? 6.278 8.965 21.403 1.00 78.69 205 PRO A N 1
ATOM 1663 C CA . PRO A 1 205 ? 5.431 9.975 20.752 1.00 78.69 205 PRO A CA 1
ATOM 1664 C C . PRO A 1 205 ? 6.141 11.297 20.400 1.00 78.69 205 PRO A C 1
ATOM 1666 O O . PRO A 1 205 ? 5.700 12.013 19.504 1.00 78.69 205 PRO A O 1
ATOM 1669 N N . ASP A 1 206 ? 7.212 11.634 21.115 1.00 82.69 206 ASP A N 1
ATOM 1670 C CA . ASP A 1 206 ? 8.047 12.825 20.946 1.00 82.69 206 ASP A CA 1
ATOM 1671 C C . ASP A 1 206 ? 9.319 12.579 20.113 1.00 82.69 206 ASP A C 1
ATOM 1673 O O . ASP A 1 206 ? 10.012 13.533 19.749 1.00 82.69 206 ASP A O 1
ATOM 1677 N N . ASP A 1 207 ? 9.603 11.324 19.757 1.00 78.50 207 ASP A N 1
ATOM 1678 C CA . ASP A 1 207 ? 10.758 10.941 18.952 1.00 78.50 207 ASP A CA 1
ATOM 1679 C C . ASP A 1 207 ? 10.502 11.220 17.463 1.00 78.50 207 ASP A C 1
ATOM 1681 O O . ASP A 1 207 ? 9.744 10.527 16.781 1.00 78.50 207 ASP A O 1
ATOM 1685 N N . LYS A 1 208 ? 11.159 12.269 16.959 1.00 75.50 208 LYS A N 1
ATOM 1686 C CA . LYS A 1 208 ? 11.110 12.698 15.552 1.00 75.50 208 LYS A CA 1
ATOM 1687 C C . LYS A 1 208 ? 12.35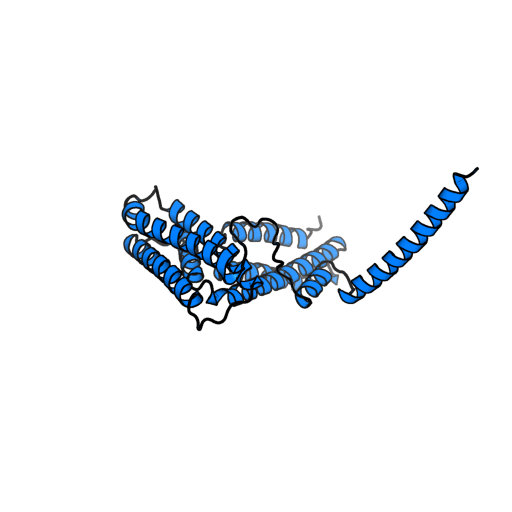7 12.311 14.756 1.00 75.50 208 LYS A C 1
ATOM 1689 O O . LYS A 1 208 ? 12.449 12.672 13.584 1.00 75.50 208 LYS A O 1
ATOM 1694 N N . THR A 1 209 ? 13.335 11.655 15.376 1.00 79.06 209 THR A N 1
ATOM 1695 C CA . THR A 1 209 ? 14.647 11.390 14.762 1.00 79.06 209 THR A CA 1
ATOM 1696 C C . THR A 1 209 ? 14.818 9.929 14.374 1.00 79.06 209 THR A C 1
ATOM 1698 O O . THR A 1 209 ? 15.575 9.633 13.448 1.00 79.06 209 THR A O 1
ATOM 1701 N N . THR A 1 210 ? 14.094 9.013 15.019 1.00 81.88 210 THR A N 1
ATOM 1702 C CA . THR A 1 210 ? 14.147 7.591 14.685 1.00 81.88 210 THR A CA 1
ATOM 1703 C C . THR A 1 210 ? 13.475 7.307 13.342 1.00 81.88 210 THR A C 1
ATOM 1705 O O . THR A 1 210 ? 12.252 7.231 13.223 1.00 81.88 210 THR A O 1
ATOM 1708 N N . ILE A 1 211 ? 14.296 7.077 12.317 1.00 77.75 211 ILE A N 1
ATOM 1709 C CA . ILE A 1 211 ? 13.850 6.594 11.011 1.00 77.75 211 ILE A CA 1
ATOM 1710 C C . ILE A 1 211 ? 13.969 5.074 10.996 1.00 77.75 211 ILE A C 1
ATOM 1712 O O . ILE A 1 211 ? 15.055 4.515 11.147 1.00 77.75 211 ILE A O 1
ATOM 1716 N N . ILE A 1 212 ? 12.844 4.396 10.785 1.00 81.62 212 ILE A N 1
ATOM 1717 C CA . ILE A 1 212 ? 12.825 2.951 10.566 1.00 81.62 212 ILE A CA 1
ATOM 1718 C C . ILE A 1 212 ? 12.721 2.711 9.074 1.00 81.62 212 ILE A C 1
ATOM 1720 O O . ILE A 1 212 ? 11.696 3.009 8.456 1.00 81.62 212 ILE A O 1
ATOM 1724 N N . GLY A 1 213 ? 13.805 2.182 8.516 1.00 77.94 213 GLY A N 1
ATOM 1725 C CA . GLY A 1 213 ? 13.831 1.718 7.142 1.00 77.94 213 GLY A CA 1
ATOM 1726 C C . GLY A 1 213 ? 12.919 0.509 6.946 1.00 77.94 213 GLY A C 1
ATOM 1727 O O . GLY A 1 213 ? 12.776 -0.341 7.829 1.00 77.94 213 GLY A O 1
ATOM 1728 N N . ASP A 1 214 ? 12.333 0.438 5.759 1.00 83.31 214 ASP A N 1
ATOM 1729 C CA . ASP A 1 214 ? 11.715 -0.770 5.229 1.00 83.31 214 ASP A CA 1
ATOM 1730 C C . ASP A 1 214 ? 12.608 -1.264 4.083 1.00 83.31 214 ASP A C 1
ATOM 1732 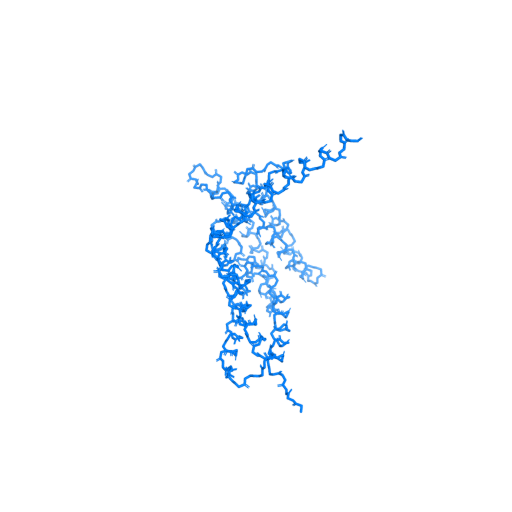O O . ASP A 1 214 ? 12.484 -0.765 2.962 1.00 83.31 214 ASP A O 1
ATOM 1736 N N . PRO A 1 215 ? 13.621 -2.107 4.369 1.00 85.69 215 PRO A N 1
ATOM 1737 C CA . PRO A 1 215 ? 14.542 -2.552 3.338 1.00 85.69 215 PRO A CA 1
ATOM 1738 C C . PRO A 1 215 ? 13.779 -3.369 2.295 1.00 85.69 215 PRO A C 1
ATOM 1740 O O . PRO A 1 215 ? 13.189 -4.396 2.616 1.00 85.69 215 PRO A O 1
ATOM 1743 N N . ILE A 1 216 ? 13.845 -2.936 1.035 1.00 85.12 216 ILE A N 1
ATOM 1744 C CA . ILE A 1 216 ? 13.196 -3.627 -0.090 1.00 85.12 216 ILE A CA 1
ATOM 1745 C C . ILE A 1 216 ? 13.747 -5.047 -0.302 1.00 85.12 216 ILE A C 1
ATOM 1747 O O . ILE A 1 216 ? 13.055 -5.911 -0.828 1.00 85.12 216 ILE A O 1
ATOM 1751 N N . GLY A 1 217 ? 14.969 -5.306 0.175 1.00 90.56 217 GLY A N 1
ATOM 1752 C CA . GLY A 1 217 ? 15.656 -6.585 0.036 1.00 90.56 217 GLY A CA 1
ATOM 1753 C C . GLY A 1 217 ? 16.431 -6.696 -1.277 1.00 90.56 217 GLY A C 1
ATOM 1754 O O . GLY A 1 217 ? 16.220 -5.937 -2.221 1.00 90.56 217 GLY A O 1
ATOM 1755 N N . ARG A 1 218 ? 17.368 -7.649 -1.323 1.00 93.19 218 ARG A N 1
ATOM 1756 C CA . ARG A 1 218 ? 18.269 -7.835 -2.469 1.00 93.19 218 ARG A CA 1
ATOM 1757 C C . ARG A 1 218 ? 17.519 -8.191 -3.751 1.00 93.19 218 ARG A C 1
ATOM 1759 O O . ARG A 1 218 ? 17.796 -7.609 -4.790 1.00 93.19 218 ARG A O 1
ATOM 1766 N N . GLU A 1 219 ? 16.582 -9.131 -3.669 1.00 91.88 219 GLU A N 1
ATOM 1767 C CA . GLU A 1 219 ? 15.839 -9.604 -4.842 1.00 91.88 219 GLU A CA 1
ATOM 1768 C C . GLU A 1 219 ? 14.975 -8.494 -5.450 1.00 91.88 219 GLU A C 1
ATOM 1770 O O . GLU A 1 219 ? 15.034 -8.276 -6.655 1.00 91.88 219 GLU A O 1
ATOM 1775 N N . ALA A 1 220 ? 14.277 -7.709 -4.619 1.00 92.25 220 ALA A N 1
ATOM 1776 C CA . ALA A 1 220 ? 13.530 -6.550 -5.103 1.00 92.25 220 ALA A CA 1
ATOM 1777 C C . ALA A 1 220 ? 14.459 -5.506 -5.737 1.00 92.25 220 ALA A C 1
ATOM 1779 O O . ALA A 1 220 ? 14.160 -4.992 -6.804 1.00 92.25 220 ALA A O 1
ATOM 1780 N N . LEU A 1 221 ? 15.628 -5.239 -5.140 1.00 94.31 221 LEU A N 1
ATOM 1781 C CA . LEU A 1 221 ? 16.602 -4.318 -5.729 1.00 94.31 221 LEU A CA 1
ATOM 1782 C C . LEU A 1 221 ? 17.103 -4.803 -7.100 1.00 94.31 221 LEU A C 1
ATOM 1784 O O . LEU A 1 221 ? 17.326 -3.993 -7.991 1.00 94.31 221 LEU A O 1
ATOM 1788 N N . ILE A 1 222 ? 17.263 -6.113 -7.293 1.00 94.88 222 ILE A N 1
ATOM 1789 C CA . ILE A 1 222 ? 17.600 -6.682 -8.604 1.00 94.88 222 ILE A CA 1
ATOM 1790 C C . ILE A 1 222 ? 16.460 -6.472 -9.602 1.00 94.88 222 ILE A C 1
ATOM 1792 O O . ILE A 1 222 ? 16.727 -6.184 -10.767 1.00 94.88 222 ILE A O 1
ATOM 1796 N N . ASP A 1 223 ? 15.210 -6.633 -9.178 1.00 94.56 223 ASP A N 1
ATOM 1797 C CA . ASP A 1 223 ? 14.057 -6.393 -10.043 1.00 94.56 223 ASP A CA 1
ATOM 1798 C C . ASP A 1 223 ? 13.917 -4.913 -10.432 1.00 94.56 223 ASP A C 1
ATOM 1800 O O . ASP A 1 223 ? 13.675 -4.638 -11.606 1.00 94.56 223 ASP A O 1
ATOM 1804 N N . GLU A 1 224 ? 14.183 -3.979 -9.514 1.00 96.12 224 GLU A N 1
ATOM 1805 C CA . GLU A 1 224 ? 14.262 -2.538 -9.805 1.00 96.12 224 GLU A CA 1
ATOM 1806 C C . GLU A 1 224 ? 15.389 -2.218 -10.797 1.00 96.12 224 GLU A C 1
ATOM 1808 O O . GLU A 1 224 ? 15.181 -1.519 -11.784 1.00 96.12 224 GLU A O 1
ATOM 1813 N N . LEU A 1 225 ? 16.585 -2.785 -10.603 1.00 96.38 225 LEU A N 1
ATOM 1814 C CA . LEU A 1 225 ? 17.699 -2.587 -11.539 1.00 96.38 225 LEU A CA 1
ATOM 1815 C C . LEU A 1 225 ? 17.382 -3.133 -12.936 1.00 96.38 225 LEU A C 1
ATOM 1817 O O . LEU A 1 225 ? 17.726 -2.504 -13.934 1.00 96.38 225 LEU A O 1
ATOM 1821 N N . LYS A 1 226 ? 16.701 -4.283 -13.021 1.00 95.19 226 LYS A N 1
ATOM 1822 C CA . LYS A 1 226 ? 16.231 -4.835 -14.300 1.00 95.19 226 LYS A CA 1
ATOM 1823 C C . LYS A 1 226 ? 15.193 -3.931 -14.955 1.00 95.19 226 LYS A C 1
ATOM 1825 O O . LYS A 1 226 ? 15.264 -3.749 -16.168 1.00 95.19 226 LYS A O 1
ATOM 1830 N N . HIS A 1 227 ? 14.266 -3.375 -14.175 1.00 96.69 227 HIS A N 1
ATOM 1831 C CA . HIS A 1 227 ? 13.275 -2.424 -14.672 1.00 96.69 227 HIS A CA 1
ATOM 1832 C C . HIS A 1 227 ? 13.942 -1.163 -15.237 1.00 96.69 227 HIS A C 1
ATOM 1834 O O . HIS A 1 227 ? 13.623 -0.749 -16.347 1.00 96.69 227 HIS A O 1
ATOM 1840 N N . GLU A 1 228 ? 14.961 -0.637 -14.560 1.00 97.06 228 GLU A N 1
ATOM 1841 C CA . GLU A 1 228 ? 15.783 0.483 -15.045 1.00 97.06 228 GLU A CA 1
ATOM 1842 C C . GLU A 1 228 ? 16.759 0.087 -16.175 1.00 97.06 228 GLU A C 1
ATOM 1844 O O . GLU A 1 228 ? 17.599 0.881 -16.600 1.00 97.06 228 GLU A O 1
ATOM 1849 N N . MET A 1 229 ? 16.673 -1.152 -16.677 1.00 96.00 229 MET A N 1
ATOM 1850 C CA . MET A 1 229 ? 17.523 -1.707 -17.735 1.00 96.00 229 MET A CA 1
ATOM 1851 C C . MET A 1 229 ? 19.027 -1.627 -17.410 1.00 96.00 229 MET A C 1
ATOM 1853 O O . MET A 1 229 ? 19.870 -1.540 -18.307 1.00 96.00 229 MET A O 1
ATOM 1857 N N . ILE A 1 230 ? 19.377 -1.690 -16.120 1.00 96.44 230 ILE A N 1
ATOM 1858 C CA . ILE A 1 230 ? 20.756 -1.689 -15.629 1.00 96.44 230 ILE A CA 1
ATOM 1859 C C . ILE A 1 230 ? 21.277 -3.136 -15.627 1.00 96.44 230 ILE A C 1
ATOM 1861 O O . ILE A 1 230 ? 20.763 -3.979 -14.891 1.00 96.44 230 ILE A O 1
ATOM 1865 N N . PRO A 1 231 ? 22.328 -3.458 -16.408 1.00 94.62 231 PRO A N 1
ATOM 1866 C CA . PRO A 1 231 ? 22.801 -4.834 -16.582 1.00 94.62 231 PRO A CA 1
ATOM 1867 C C . PRO A 1 231 ? 23.717 -5.324 -15.446 1.00 94.62 231 PRO A C 1
ATOM 1869 O O . PRO A 1 231 ? 24.343 -6.373 -15.581 1.00 94.62 231 PRO A O 1
ATOM 1872 N N . TYR A 1 232 ? 23.827 -4.565 -14.355 1.00 95.38 232 TYR A N 1
ATOM 1873 C CA . TYR A 1 232 ? 24.721 -4.838 -13.231 1.00 95.38 232 TYR A CA 1
ATOM 1874 C C . TYR A 1 232 ? 23.936 -5.220 -11.984 1.00 95.38 232 TYR A C 1
ATOM 1876 O O . TYR A 1 232 ? 22.844 -4.716 -11.728 1.00 95.38 232 TYR A O 1
ATOM 1884 N N . THR A 1 233 ? 24.535 -6.075 -11.167 1.00 95.62 233 THR A N 1
ATOM 1885 C CA . THR A 1 233 ? 24.031 -6.395 -9.831 1.00 95.62 233 THR A CA 1
ATOM 1886 C C . THR A 1 233 ? 24.293 -5.252 -8.842 1.00 95.62 233 THR A C 1
ATOM 1888 O O . THR A 1 233 ? 25.199 -4.438 -9.058 1.00 95.62 233 THR A O 1
ATOM 1891 N N . PRO A 1 234 ? 23.561 -5.200 -7.709 1.00 95.56 234 PRO A N 1
ATOM 1892 C CA . PRO A 1 234 ? 23.835 -4.226 -6.655 1.00 95.56 234 PRO A CA 1
ATOM 1893 C C . PRO A 1 234 ? 25.295 -4.255 -6.190 1.00 95.56 234 PRO A C 1
ATOM 1895 O 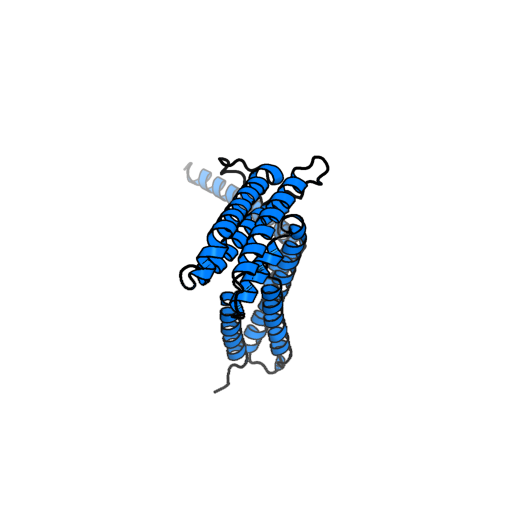O . PRO A 1 234 ? 25.906 -3.211 -5.969 1.00 95.56 234 PRO A O 1
ATOM 1898 N N . GLU A 1 235 ? 25.876 -5.450 -6.069 1.00 95.88 235 GLU A N 1
ATOM 1899 C CA . GLU A 1 235 ? 27.251 -5.622 -5.612 1.00 95.88 235 GLU A CA 1
ATOM 1900 C C . GLU A 1 235 ? 28.278 -5.102 -6.631 1.00 95.88 235 GLU A C 1
ATOM 1902 O O . GLU A 1 235 ? 29.239 -4.433 -6.247 1.00 95.88 235 GLU A O 1
ATOM 1907 N N . GLU A 1 236 ? 28.066 -5.348 -7.925 1.00 96.00 236 GLU A N 1
ATOM 1908 C CA . GLU A 1 236 ? 28.922 -4.809 -8.990 1.00 96.00 236 GLU A CA 1
ATOM 1909 C C . GLU A 1 236 ? 28.851 -3.282 -9.053 1.00 96.00 236 GLU A C 1
ATOM 1911 O O . GLU A 1 236 ? 29.885 -2.626 -9.179 1.00 96.00 236 GLU A O 1
ATOM 1916 N N . LEU A 1 237 ? 27.658 -2.696 -8.891 1.00 95.62 237 LEU A N 1
ATOM 1917 C CA . LEU A 1 237 ? 27.497 -1.241 -8.833 1.00 95.62 237 LEU A CA 1
ATOM 1918 C C . LEU A 1 237 ? 28.274 -0.631 -7.663 1.00 95.62 237 LEU A C 1
ATOM 1920 O O . LEU A 1 237 ? 28.933 0.393 -7.836 1.00 95.62 237 LEU A O 1
ATOM 1924 N N . VAL A 1 238 ? 28.265 -1.275 -6.492 1.00 96.06 238 VAL A N 1
ATOM 1925 C CA . VAL A 1 238 ? 29.063 -0.834 -5.336 1.00 96.06 238 VAL A CA 1
ATOM 1926 C C . VAL A 1 238 ? 30.561 -0.936 -5.623 1.00 96.06 238 VAL A C 1
ATOM 1928 O O . VAL A 1 238 ? 31.318 -0.030 -5.272 1.00 96.06 238 VAL A O 1
ATOM 1931 N N . GLN A 1 239 ? 31.012 -2.006 -6.279 1.00 97.38 239 GLN A N 1
ATOM 1932 C CA . GLN A 1 239 ? 32.418 -2.151 -6.662 1.00 97.38 239 GLN A CA 1
ATOM 1933 C C . GLN A 1 239 ? 32.860 -1.056 -7.640 1.00 97.38 239 GLN A C 1
ATOM 1935 O O . GLN A 1 239 ? 33.910 -0.442 -7.434 1.00 97.38 239 GLN A O 1
ATOM 1940 N N . ILE A 1 240 ? 32.049 -0.774 -8.664 1.00 95.50 240 ILE A N 1
ATOM 1941 C CA . ILE A 1 240 ? 32.297 0.312 -9.620 1.00 95.50 240 ILE A CA 1
ATOM 1942 C C . ILE A 1 240 ? 32.323 1.656 -8.884 1.00 95.50 240 ILE A C 1
ATOM 1944 O O . ILE A 1 240 ? 33.279 2.414 -9.032 1.00 95.50 240 ILE A O 1
ATOM 1948 N N . ALA A 1 241 ? 31.333 1.924 -8.028 1.00 95.25 241 ALA A N 1
ATOM 1949 C CA . ALA A 1 241 ? 31.243 3.168 -7.271 1.00 95.25 241 ALA A CA 1
ATOM 1950 C C . ALA A 1 241 ? 32.465 3.398 -6.370 1.00 95.25 241 ALA A C 1
ATOM 1952 O O . ALA A 1 241 ? 33.011 4.498 -6.354 1.00 95.25 241 ALA A O 1
ATOM 1953 N N . ASN A 1 242 ? 32.939 2.368 -5.663 1.00 96.81 242 ASN A N 1
ATOM 1954 C CA . ASN A 1 242 ? 34.127 2.479 -4.814 1.00 96.81 242 ASN A CA 1
ATOM 1955 C C . ASN A 1 242 ? 35.386 2.781 -5.634 1.00 96.81 242 ASN A C 1
ATOM 1957 O O . ASN A 1 242 ? 36.172 3.648 -5.254 1.00 96.81 242 ASN A O 1
ATOM 1961 N N . LYS A 1 243 ? 35.549 2.129 -6.789 1.00 96.44 243 LYS A N 1
ATOM 1962 C CA . LYS A 1 243 ? 36.671 2.388 -7.697 1.00 96.44 243 LYS A CA 1
ATOM 1963 C C . LYS A 1 243 ? 36.663 3.832 -8.218 1.00 96.44 243 LYS A C 1
ATOM 1965 O O . LYS A 1 243 ? 37.700 4.496 -8.209 1.00 96.44 243 LYS A O 1
ATOM 1970 N N . GLU A 1 244 ? 35.503 4.330 -8.641 1.00 95.25 244 GLU A N 1
ATOM 1971 C CA . GLU A 1 244 ? 35.346 5.713 -9.113 1.00 95.25 244 GLU A CA 1
ATOM 1972 C C . GLU A 1 244 ? 35.523 6.736 -7.980 1.00 95.25 244 GLU A C 1
ATOM 1974 O O . GLU A 1 244 ? 36.116 7.801 -8.176 1.00 95.25 244 GLU A O 1
ATOM 1979 N N . PHE A 1 245 ? 35.075 6.408 -6.767 1.00 95.06 245 PHE A N 1
ATOM 1980 C CA . PHE A 1 245 ? 35.257 7.248 -5.585 1.00 95.06 245 PHE A CA 1
ATOM 1981 C C . PHE A 1 245 ? 36.737 7.384 -5.204 1.00 95.06 245 PHE A C 1
ATOM 1983 O O . PHE A 1 245 ? 37.222 8.494 -4.970 1.00 95.06 245 PHE A O 1
ATOM 1990 N N . GLU A 1 246 ? 37.483 6.278 -5.202 1.00 96.00 246 GLU A N 1
ATOM 1991 C CA . GLU A 1 246 ? 38.931 6.290 -4.978 1.00 96.00 246 GLU A CA 1
ATOM 1992 C C . GLU A 1 246 ? 39.658 7.139 -6.027 1.00 96.00 246 GLU A C 1
ATOM 1994 O O . GLU A 1 246 ? 40.509 7.966 -5.680 1.00 96.00 246 GLU A O 1
ATOM 1999 N N . TRP A 1 247 ? 39.283 6.999 -7.302 1.00 94.00 247 TRP A N 1
ATOM 2000 C CA . TRP A 1 247 ? 39.828 7.824 -8.377 1.00 94.00 247 TRP A CA 1
ATOM 2001 C C . TRP A 1 247 ? 39.532 9.319 -8.163 1.00 94.00 247 TRP A C 1
ATOM 2003 O O . TRP A 1 247 ? 40.450 10.145 -8.237 1.00 94.00 247 TRP A O 1
ATOM 2013 N N . CYS A 1 248 ? 38.292 9.670 -7.802 1.00 92.94 248 CYS A N 1
ATOM 2014 C CA . CYS A 1 248 ? 37.894 11.044 -7.479 1.00 92.94 248 CYS A CA 1
ATOM 2015 C C . CYS A 1 248 ? 38.742 11.639 -6.344 1.00 92.94 248 CYS A C 1
ATOM 2017 O O . CYS A 1 248 ? 39.200 12.780 -6.443 1.00 92.94 248 CYS A O 1
ATOM 2019 N N . ILE A 1 249 ? 39.005 10.869 -5.280 1.00 93.69 249 ILE A N 1
ATOM 2020 C CA . ILE A 1 249 ? 39.855 11.305 -4.161 1.00 93.69 249 ILE A CA 1
ATOM 2021 C C . ILE A 1 249 ? 41.284 11.586 -4.630 1.00 93.69 249 ILE A C 1
ATOM 2023 O O . ILE A 1 249 ? 41.876 12.600 -4.242 1.00 93.69 249 ILE A O 1
ATOM 2027 N N . VAL A 1 250 ? 41.859 10.701 -5.447 1.00 94.38 250 VAL A N 1
ATOM 2028 C CA . VAL A 1 250 ? 43.220 10.877 -5.975 1.00 94.38 250 VAL A CA 1
ATOM 2029 C C . VAL A 1 250 ? 43.312 12.157 -6.806 1.00 94.38 250 VAL A C 1
ATOM 2031 O O . VAL A 1 250 ? 44.252 12.939 -6.631 1.00 94.38 250 VAL A O 1
ATOM 2034 N N . GLU A 1 251 ? 42.329 12.416 -7.667 1.00 91.50 251 GLU A N 1
ATOM 2035 C CA . GLU A 1 251 ? 42.355 13.595 -8.531 1.00 91.50 251 GLU A CA 1
ATOM 2036 C C . GLU A 1 251 ? 42.095 14.900 -7.759 1.00 91.50 251 GLU A C 1
ATOM 2038 O O . GLU A 1 251 ? 42.760 15.910 -8.016 1.00 91.50 251 GLU A O 1
ATOM 2043 N N . LEU A 1 252 ? 41.222 14.881 -6.744 1.00 91.25 252 LEU A N 1
ATOM 2044 C CA . LEU A 1 252 ? 41.032 16.012 -5.828 1.00 91.25 252 LEU A CA 1
ATOM 2045 C C . LEU A 1 252 ? 42.330 16.372 -5.097 1.00 91.25 252 LEU A C 1
ATOM 2047 O O . LEU A 1 252 ? 42.708 17.546 -5.064 1.00 91.25 252 LEU A O 1
ATOM 2051 N N . LYS A 1 253 ? 43.064 15.377 -4.581 1.00 91.12 253 LYS A N 1
ATOM 2052 C CA . LYS A 1 253 ? 44.369 15.597 -3.930 1.00 91.12 253 LYS A CA 1
ATOM 2053 C C . LYS A 1 253 ? 45.391 16.202 -4.892 1.00 91.12 253 LYS A C 1
ATOM 2055 O O . LYS A 1 253 ? 46.078 17.156 -4.531 1.00 91.12 253 LYS A O 1
ATOM 2060 N N . ARG A 1 254 ? 45.466 15.704 -6.133 1.00 89.56 254 ARG A N 1
ATOM 2061 C CA . ARG A 1 254 ? 46.351 16.267 -7.170 1.00 89.56 254 ARG A CA 1
ATOM 2062 C C . ARG A 1 254 ? 46.003 17.714 -7.501 1.00 89.56 254 ARG A C 1
ATOM 2064 O O . ARG A 1 254 ? 46.899 18.547 -7.619 1.00 89.56 254 ARG A O 1
ATOM 2071 N N . ARG A 1 255 ? 44.714 18.034 -7.656 1.00 78.06 255 ARG A N 1
ATOM 2072 C CA . ARG A 1 255 ? 44.255 19.413 -7.889 1.00 78.06 255 ARG A CA 1
ATOM 2073 C C . ARG A 1 255 ? 44.596 20.326 -6.718 1.00 78.06 255 ARG A C 1
ATOM 2075 O O . ARG A 1 255 ? 45.146 21.394 -6.959 1.00 78.06 255 ARG A O 1
ATOM 2082 N N . HIS A 1 256 ? 44.338 19.892 -5.488 1.00 80.12 256 HIS A N 1
ATOM 2083 C CA . HIS A 1 256 ? 44.676 20.661 -4.294 1.00 80.12 256 HIS A CA 1
ATOM 2084 C C . HIS A 1 256 ? 46.183 20.951 -4.205 1.00 80.12 256 HIS A C 1
ATOM 2086 O O . HIS A 1 256 ? 46.573 22.098 -4.006 1.00 80.12 256 HIS A O 1
ATOM 2092 N N . ALA A 1 257 ? 47.035 19.951 -4.459 1.00 81.56 257 ALA A N 1
ATOM 2093 C CA . ALA A 1 257 ? 48.487 20.134 -4.482 1.00 81.56 257 ALA A CA 1
ATOM 2094 C C . ALA A 1 257 ? 48.942 21.140 -5.559 1.00 81.56 257 ALA A C 1
ATOM 2096 O O . ALA A 1 257 ? 49.795 21.985 -5.294 1.00 81.56 257 ALA A O 1
A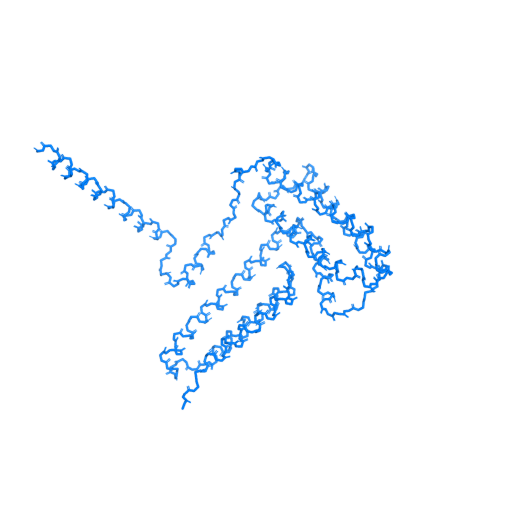TOM 2097 N N . ARG A 1 258 ? 48.343 21.099 -6.760 1.00 73.31 258 ARG A N 1
ATOM 2098 C CA . ARG A 1 258 ? 48.624 22.073 -7.834 1.00 73.31 258 ARG A CA 1
ATOM 2099 C C . ARG A 1 258 ? 48.200 23.497 -7.460 1.00 73.31 258 ARG A C 1
ATOM 2101 O O . ARG A 1 258 ? 48.934 24.434 -7.747 1.00 73.31 258 ARG A O 1
ATOM 2108 N N . TRP A 1 259 ? 47.050 23.661 -6.806 1.00 66.81 259 TRP A N 1
ATOM 2109 C CA . TRP A 1 259 ? 46.573 24.965 -6.330 1.00 66.81 259 TRP A CA 1
ATOM 2110 C C . TRP A 1 259 ? 47.463 25.546 -5.228 1.00 66.81 259 TRP A C 1
ATOM 2112 O O . TRP A 1 259 ? 47.826 26.717 -5.296 1.00 66.81 259 TRP A O 1
ATOM 2122 N N . ALA A 1 260 ? 47.876 24.732 -4.256 1.00 65.75 260 ALA A N 1
ATOM 2123 C CA . ALA A 1 260 ? 48.801 25.163 -3.209 1.00 65.75 260 ALA A CA 1
ATOM 2124 C C . ALA A 1 260 ? 50.125 25.689 -3.797 1.00 65.75 260 ALA A C 1
ATOM 2126 O O . ALA A 1 260 ? 50.599 26.753 -3.405 1.00 65.75 260 ALA A O 1
ATOM 2127 N N . LEU A 1 261 ? 50.675 25.003 -4.806 1.00 67.19 261 LEU A N 1
ATOM 2128 C CA . LEU A 1 261 ? 51.880 25.449 -5.515 1.00 67.19 261 LEU A CA 1
ATOM 2129 C C . LEU A 1 261 ? 51.665 26.759 -6.296 1.00 67.19 261 LEU A C 1
ATOM 2131 O O . LEU A 1 261 ? 52.562 27.592 -6.329 1.00 67.19 261 LEU A O 1
ATOM 2135 N N . ALA A 1 262 ? 50.481 26.972 -6.877 1.00 65.62 262 ALA A N 1
ATOM 2136 C CA . ALA A 1 262 ? 50.153 28.185 -7.634 1.00 65.62 262 ALA A CA 1
ATOM 2137 C C . ALA A 1 262 ? 49.871 29.426 -6.764 1.00 65.62 262 ALA A C 1
ATOM 2139 O O . ALA A 1 262 ? 49.927 30.537 -7.274 1.00 65.62 262 ALA A O 1
ATOM 2140 N N . THR A 1 263 ? 49.559 29.249 -5.475 1.00 68.50 263 THR A N 1
ATOM 2141 C CA . THR A 1 263 ? 49.211 30.352 -4.549 1.00 68.50 263 THR A CA 1
ATOM 2142 C C . THR A 1 263 ? 50.400 30.778 -3.670 1.00 68.50 263 THR A C 1
ATOM 2144 O O . THR A 1 263 ? 50.286 31.705 -2.876 1.00 68.50 263 THR A O 1
ATOM 2147 N N . THR A 1 264 ? 51.538 30.082 -3.784 1.00 57.28 264 THR A N 1
ATOM 2148 C CA . THR A 1 264 ? 52.777 30.350 -3.023 1.00 57.28 264 THR A CA 1
ATOM 2149 C C . THR A 1 264 ? 53.816 31.124 -3.862 1.00 57.28 264 THR A C 1
ATOM 2151 O O . THR A 1 264 ? 54.974 31.237 -3.469 1.00 57.28 264 THR A O 1
ATOM 2154 N N . ILE A 1 265 ? 53.407 31.647 -5.024 1.00 48.06 265 ILE A N 1
ATOM 2155 C CA . ILE A 1 265 ? 54.171 32.550 -5.903 1.00 48.06 265 ILE A CA 1
ATOM 2156 C C . ILE A 1 265 ? 53.503 33.921 -5.843 1.00 48.06 265 ILE A C 1
ATOM 2158 O O . ILE A 1 265 ? 54.242 34.924 -5.743 1.00 48.06 265 ILE A O 1
#

Foldseek 3Di:
DPPLPLVVLVVVLVVLCVVLCVLLVQLLAPVSLVSQLCSLVVSLVVLVPDDLVPHDPVSNVSSVLSNLVSVLSNVVSVLSNVLSVLLCLLCVLLHVLSVLLVCVSVVPDDPLQVLLVSLLVLLVVLVVSLVQCVDPPDDQRDLLSLLVNLVSLVSSLVSLVVSLVVPPPVDPSNCVRHVVSSVSNSVSSVVSSVCSCCPRNNADPPRPPDDDDDDCDQVSVVSVCVSVVNPDGPVVVVVVVVVVVVVVVVVVVVVVVVVVVVVVD

Radius of gyration: 25.96 Å; chains: 1; bounding box: 86×48×70 Å